Protein AF-0000000073401263 (afdb_homodimer)

Secondary structure (DSSP, 8-state):
-----S---HHHHHHHHHHHHHHHHHHHH-HHHHHHHHH-HHHHHHHHH-----S-SEEEEEEPPTT-TTSEEETTTTEEE-PPPEEEEEEPPPPSSHHHHHHHHHHHHHHTTHHHHS--/-----S---HHHHHHHHHHHHHHHHHHHH-HHHHHHHHH-HHHHHHHHH-----S-SEEEEEEPPTT-TTSEEETTTTEEE-PPPEEEEEEPPPPSSHHHHHHHHHHHHHHTTHHHHS--

InterPro domains:
  IPR022261 Ribosomal natural product, two-chain TOMM family [PF27793] (11-116)
  IPR022261 Ribosomal natural product, two-chain TOMM family [TIGR03795] (4-116)
  IPR036648 Nitrile hydratase alpha /Thiocyanate hydrolase gamma superfamily [SSF56209] (9-67)

Organism: Burkholderia thailandensis (strain ATCC 700388 / DSM 13276 / CCUG 48851 / CIP 106301 / E264) (NCBI:txid271848)

Radius of gyration: 19.15 Å; Cα contacts (8 Å, |Δi|>4): 437; chains: 2; bounding box: 32×63×43 Å

Structure (mmCIF, N/CA/C/O backbone):
data_AF-0000000073401263-model_v1
#
loop_
_entity.id
_entity.type
_entity.pdbx_description
1 polymer 'Ribosomal natural product, two-chain TOMM family'
#
loop_
_atom_site.group_PDB
_ato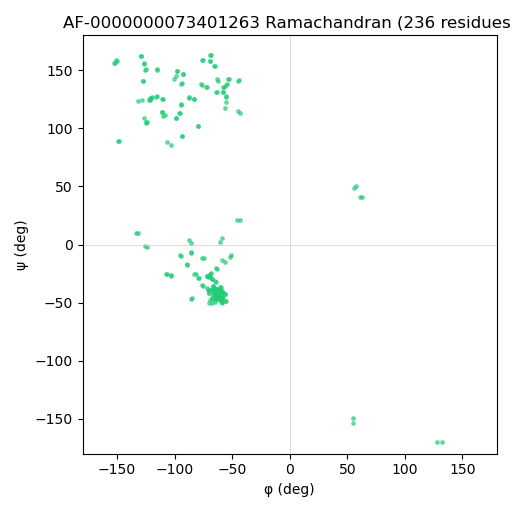m_site.id
_atom_site.type_symbol
_atom_site.label_atom_id
_atom_site.label_alt_id
_atom_site.label_comp_id
_atom_site.label_asym_id
_atom_site.label_entity_id
_atom_site.label_seq_id
_atom_site.pdbx_PDB_ins_code
_atom_site.Cartn_x
_atom_site.Cartn_y
_atom_site.Cartn_z
_atom_site.occupancy
_atom_site.B_iso_or_equiv
_atom_site.auth_seq_id
_atom_site.auth_comp_id
_atom_site.auth_asym_id
_atom_site.auth_atom_id
_atom_site.pdbx_PDB_model_num
ATOM 1 N N . MET A 1 1 ? -1.961 -6.645 17.75 1 27.19 1 MET A N 1
ATOM 2 C CA . MET A 1 1 ? -1.718 -7.492 16.594 1 27.19 1 MET A CA 1
ATOM 3 C C . MET A 1 1 ? -2.836 -7.344 15.562 1 27.19 1 MET A C 1
ATOM 5 O O . MET A 1 1 ? -3.977 -7.047 15.922 1 27.19 1 MET A O 1
ATOM 9 N N . ALA A 1 2 ? -2.475 -6.996 14.328 1 36.69 2 ALA A N 1
ATOM 10 C CA . ALA A 1 2 ? -3.553 -6.934 13.344 1 36.69 2 ALA A CA 1
ATOM 11 C C . ALA A 1 2 ? -4.496 -8.125 13.484 1 36.69 2 ALA A C 1
ATOM 13 O O . ALA A 1 2 ? -4.051 -9.266 13.633 1 36.69 2 ALA A O 1
ATOM 14 N N . ASP A 1 3 ? -5.625 -7.984 13.844 1 43.94 3 ASP A N 1
ATOM 15 C CA . ASP A 1 3 ? -6.594 -9.016 14.211 1 43.94 3 ASP A CA 1
ATOM 16 C C . ASP A 1 3 ? -6.949 -9.891 13.008 1 43.94 3 ASP A C 1
ATOM 18 O O . ASP A 1 3 ? -7.285 -11.062 13.164 1 43.94 3 ASP A O 1
ATOM 22 N N . ASN A 1 4 ? -7.309 -9.289 11.789 1 43.28 4 ASN A N 1
ATOM 23 C CA . ASN A 1 4 ? -7.941 -10.062 10.719 1 43.28 4 ASN A CA 1
ATOM 24 C C . ASN A 1 4 ? -7.191 -9.906 9.398 1 43.28 4 ASN A C 1
ATOM 26 O O . ASN A 1 4 ? -6.66 -8.836 9.102 1 43.28 4 ASN A O 1
ATOM 30 N N . ASN A 1 5 ? -6.523 -10.992 9.023 1 50.84 5 ASN A N 1
ATOM 31 C CA . ASN A 1 5 ? -5.828 -11.195 7.754 1 50.84 5 ASN A CA 1
ATOM 32 C C . ASN A 1 5 ? -6.68 -10.75 6.57 1 50.84 5 ASN A C 1
ATOM 34 O O . ASN A 1 5 ? -6.426 -11.148 5.434 1 50.84 5 ASN A O 1
ATOM 38 N N . ALA A 1 6 ? -7.688 -9.875 6.828 1 62.03 6 ALA A N 1
ATOM 39 C CA . ALA A 1 6 ? -8.641 -9.523 5.777 1 62.03 6 ALA A CA 1
ATOM 40 C C . ALA A 1 6 ? -8.188 -8.273 5.027 1 62.03 6 ALA A C 1
ATOM 42 O O . ALA A 1 6 ? -7.398 -7.484 5.547 1 62.03 6 ALA A O 1
ATOM 43 N N . VAL A 1 7 ? -8.484 -8.211 3.764 1 73.88 7 VAL A N 1
ATOM 44 C CA . VAL A 1 7 ? -8.367 -6.969 3.008 1 73.88 7 VAL A CA 1
ATOM 45 C C . VAL A 1 7 ? -8.953 -5.816 3.822 1 73.88 7 VAL A C 1
ATOM 47 O O . VAL A 1 7 ? -9.953 -5.984 4.52 1 73.88 7 VAL A O 1
ATOM 50 N N . PRO A 1 8 ? -8.328 -4.68 3.752 1 79.12 8 PRO A N 1
ATOM 51 C CA . PRO A 1 8 ? -8.891 -3.541 4.48 1 79.12 8 PRO A CA 1
ATOM 52 C C . PRO A 1 8 ? -10.344 -3.256 4.094 1 79.12 8 PRO A C 1
ATOM 54 O O . PRO A 1 8 ? -10.703 -3.354 2.916 1 79.12 8 PRO A O 1
ATOM 57 N N . THR A 1 9 ? -11.055 -3 5.086 1 83 9 THR A N 1
ATOM 58 C CA . THR A 1 9 ? -12.398 -2.52 4.801 1 83 9 THR A CA 1
ATOM 59 C C . THR A 1 9 ? -12.367 -1.067 4.332 1 83 9 THR A C 1
ATOM 61 O O . THR A 1 9 ? -11.383 -0.361 4.551 1 83 9 THR A O 1
ATOM 64 N N . GLN A 1 10 ? -13.43 -0.711 3.65 1 83.19 10 GLN A N 1
ATOM 65 C CA . GLN A 1 10 ? -13.555 0.688 3.258 1 83.19 10 GLN A CA 1
ATOM 66 C C . GLN A 1 10 ? -13.477 1.608 4.473 1 83.19 10 GLN A C 1
ATOM 68 O O . GLN A 1 10 ? -12.828 2.654 4.43 1 83.19 10 GLN A O 1
ATOM 73 N N . GLN A 1 11 ? -14.156 1.164 5.473 1 85.94 11 GLN A N 1
ATOM 74 C CA . GLN A 1 11 ? -14.18 1.945 6.703 1 85.94 11 GLN A CA 1
ATOM 75 C C . GLN A 1 11 ? -12.773 2.1 7.281 1 85.94 11 GLN A C 1
ATOM 77 O O . GLN A 1 11 ? -12.391 3.189 7.715 1 85.94 11 GLN A O 1
ATOM 82 N N . SER A 1 12 ? -12.008 1.031 7.305 1 87.88 12 SER A N 1
ATOM 83 C CA . SER A 1 12 ? -10.672 1.1 7.875 1 87.88 12 SER A CA 1
ATOM 84 C C . SER A 1 12 ? -9.75 1.977 7.027 1 87.88 12 SER A C 1
ATOM 86 O O . SER A 1 12 ? -8.859 2.639 7.559 1 87.88 12 SER A O 1
ATOM 88 N N . LEU A 1 13 ? -9.992 2.023 5.75 1 85.44 13 LEU A N 1
ATOM 89 C CA . LEU A 1 13 ? -9.211 2.887 4.867 1 85.44 13 LEU A CA 1
ATOM 90 C C . LEU A 1 13 ? -9.539 4.355 5.113 1 85.44 13 LEU A C 1
ATOM 92 O O . LEU A 1 13 ? -8.641 5.199 5.141 1 85.44 13 LEU A O 1
ATOM 96 N N . LEU A 1 14 ? -10.789 4.621 5.289 1 84.62 14 LEU A N 1
ATOM 97 C CA . LEU A 1 14 ? -11.211 5.988 5.566 1 84.62 14 LEU A CA 1
ATOM 98 C C . LEU A 1 14 ? -10.68 6.465 6.914 1 84.62 14 LEU A C 1
ATOM 100 O O . LEU A 1 14 ? -10.25 7.613 7.047 1 84.62 14 LEU A O 1
ATOM 104 N N . GLU A 1 15 ? -10.711 5.578 7.836 1 89 15 GLU A N 1
ATOM 105 C CA . GLU A 1 15 ? -10.164 5.906 9.148 1 89 15 GLU A CA 1
ATOM 106 C C . GLU A 1 15 ? -8.672 6.211 9.078 1 89 15 GLU A C 1
ATOM 108 O O . GLU A 1 15 ? -8.195 7.164 9.695 1 89 15 GLU A O 1
ATOM 113 N N . PHE A 1 16 ? -7.984 5.395 8.383 1 89.81 16 PHE A N 1
ATOM 114 C CA . PHE A 1 16 ? -6.559 5.652 8.219 1 89.81 16 PHE A CA 1
ATOM 115 C C . PHE A 1 16 ? -6.32 7.008 7.566 1 89.81 16 PHE A C 1
ATOM 117 O O . PHE A 1 16 ? -5.398 7.73 7.945 1 89.81 16 PHE A O 1
ATOM 124 N N . GLN A 1 17 ? -7.062 7.348 6.637 1 86.94 17 GLN A N 1
ATOM 125 C CA . GLN A 1 17 ? -6.926 8.633 5.961 1 86.94 17 GLN A CA 1
ATOM 126 C C . GLN A 1 17 ? -7.074 9.789 6.945 1 86.94 17 GLN A C 1
ATOM 128 O O . GLN A 1 17 ? -6.332 10.773 6.871 1 86.94 17 GLN A O 1
ATOM 133 N N . GLU A 1 18 ? -8.07 9.695 7.773 1 89.12 18 GLU A N 1
ATOM 134 C CA . GLU A 1 18 ? -8.297 10.719 8.789 1 89.12 18 GLU A CA 1
ATOM 135 C C . GLU A 1 18 ? -7.113 10.812 9.75 1 89.12 18 GLU A C 1
ATOM 137 O O . GLU A 1 18 ? -6.664 11.906 10.094 1 89.12 18 GLU A O 1
ATOM 142 N N . ILE A 1 19 ? -6.688 9.688 10.18 1 92.94 19 ILE A N 1
ATOM 143 C CA . ILE A 1 19 ? -5.559 9.633 11.102 1 92.94 19 ILE A CA 1
ATOM 144 C C . ILE A 1 19 ? -4.312 10.203 10.43 1 92.94 19 ILE A C 1
ATOM 146 O O . ILE A 1 19 ? -3.547 10.945 11.055 1 92.94 19 ILE A O 1
ATOM 150 N N . TYR A 1 20 ? -4.148 9.883 9.172 1 92.06 20 TYR A N 1
ATOM 151 C CA . TYR A 1 20 ? -2.998 10.352 8.406 1 92.06 20 TYR A CA 1
ATOM 152 C C . TYR A 1 20 ? -2.986 11.875 8.312 1 92.06 20 TYR A C 1
ATOM 154 O O . TYR A 1 20 ? -1.941 12.5 8.484 1 92.06 20 TYR A O 1
ATOM 162 N N . LEU A 1 21 ? -4.07 12.453 8.125 1 90.75 21 LEU A N 1
ATOM 163 C CA . LEU A 1 21 ? -4.168 13.906 8.062 1 90.75 21 LEU A CA 1
ATOM 164 C C . LEU A 1 21 ? -3.795 14.531 9.398 1 90.75 21 LEU A C 1
ATOM 166 O O . LEU A 1 21 ? -3.072 15.531 9.438 1 90.75 21 LEU A O 1
ATOM 170 N N . ARG A 1 22 ? -4.324 13.945 10.414 1 94.94 22 ARG A N 1
ATOM 171 C CA . ARG A 1 22 ? -3.969 14.422 11.75 1 94.94 22 ARG A CA 1
ATOM 172 C C . ARG A 1 22 ? -2.471 14.289 12 1 94.94 22 ARG A C 1
ATOM 174 O O . ARG A 1 22 ? -1.856 15.156 12.617 1 94.94 22 ARG A O 1
ATOM 181 N N . ALA A 1 23 ? -1.927 13.234 11.531 1 96 23 ALA A N 1
ATOM 182 C CA . ALA A 1 23 ? -0.494 13 11.688 1 96 23 ALA A CA 1
ATOM 183 C C . ALA A 1 23 ? 0.319 14.047 10.938 1 96 23 ALA A C 1
ATOM 185 O O . ALA A 1 23 ? 1.339 14.523 11.438 1 96 23 ALA A O 1
ATOM 186 N N . ILE A 1 24 ? -0.12 14.375 9.719 1 93.5 24 ILE A N 1
ATOM 187 C CA . ILE A 1 24 ? 0.558 15.406 8.93 1 93.5 24 ILE A CA 1
ATOM 188 C C . ILE A 1 24 ? 0.559 16.719 9.703 1 93.5 24 ILE A C 1
ATOM 190 O O . ILE A 1 24 ? 1.61 17.344 9.891 1 93.5 24 ILE A O 1
ATOM 194 N N . ALA A 1 25 ? -0.604 17.125 10.188 1 94.75 25 ALA A N 1
ATOM 195 C CA . ALA A 1 25 ? -0.735 18.391 10.914 1 94.75 25 ALA A CA 1
ATOM 196 C C . ALA A 1 25 ? 0.139 18.391 12.164 1 94.75 25 ALA A C 1
ATOM 198 O O . ALA A 1 25 ? 0.846 19.359 12.43 1 94.75 25 ALA A O 1
ATOM 199 N N . LEU A 1 26 ? 0.083 17.312 12.891 1 97.5 26 LEU A N 1
ATOM 200 C CA . LEU A 1 26 ? 0.856 17.2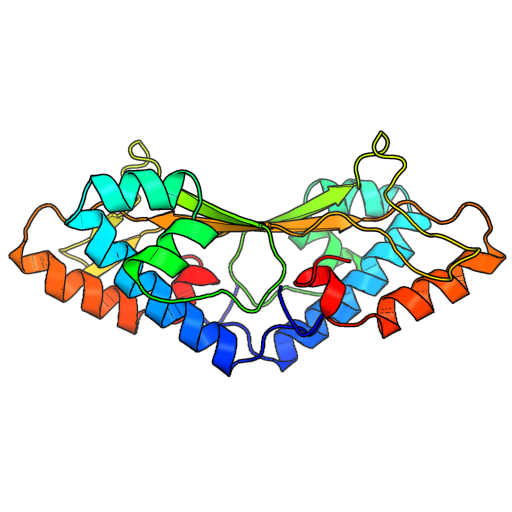19 14.125 1 97.5 26 LEU A CA 1
ATOM 201 C C . LEU A 1 26 ? 2.352 17.219 13.828 1 97.5 26 LEU A C 1
ATOM 203 O O . LEU A 1 26 ? 3.139 17.812 14.57 1 97.5 26 LEU A O 1
ATOM 207 N N . ALA A 1 27 ? 2.762 16.578 12.758 1 96.69 27 ALA A N 1
ATOM 208 C CA . ALA A 1 27 ? 4.172 16.516 12.383 1 96.69 27 ALA A CA 1
ATOM 209 C C . ALA A 1 27 ? 4.699 17.906 12.023 1 96.69 27 ALA A C 1
ATOM 211 O O . ALA A 1 27 ? 5.883 18.188 12.219 1 96.69 27 ALA A O 1
ATOM 212 N N . TRP A 1 28 ? 3.861 18.766 11.492 1 94.56 28 TRP A N 1
ATOM 213 C CA . TRP A 1 28 ? 4.246 20.125 11.148 1 94.56 28 TRP A CA 1
ATOM 214 C C . TRP A 1 28 ? 4.508 20.953 12.406 1 94.56 28 TRP A C 1
ATOM 216 O O . TRP A 1 28 ? 5.32 21.875 12.391 1 94.56 28 TRP A O 1
ATOM 226 N N . GLU A 1 29 ? 3.879 20.562 13.531 1 95.44 29 GLU A N 1
ATOM 227 C CA . GLU A 1 29 ? 3.898 21.406 14.719 1 95.44 29 GLU A CA 1
ATOM 228 C C . GLU A 1 29 ? 4.805 20.828 15.797 1 95.44 29 GLU A C 1
ATOM 230 O O . GLU A 1 29 ? 5.242 21.531 16.703 1 95.44 29 GLU A O 1
ATOM 235 N N . ASN A 1 30 ? 5.016 19.562 15.789 1 97.75 30 ASN A N 1
ATOM 236 C CA . ASN A 1 30 ? 5.762 18.859 16.812 1 97.75 30 ASN A CA 1
ATOM 237 C C . ASN A 1 30 ? 6.918 18.062 16.219 1 97.75 30 ASN A C 1
ATOM 239 O O . ASN A 1 30 ? 6.711 16.969 15.688 1 97.75 30 ASN A O 1
ATOM 243 N N . GLU A 1 31 ? 8.141 18.594 16.422 1 97.19 31 GLU A N 1
ATOM 244 C CA . GLU A 1 31 ? 9.328 17.984 15.828 1 97.19 31 GLU A CA 1
ATOM 245 C C . GLU A 1 31 ? 9.609 16.609 16.438 1 97.19 31 GLU A C 1
ATOM 247 O O . GLU A 1 31 ? 10.086 15.711 15.742 1 97.19 31 GLU A O 1
ATOM 252 N N . GLU A 1 32 ? 9.336 16.516 17.688 1 98.31 32 GLU A N 1
ATOM 253 C CA . GLU A 1 32 ? 9.547 15.219 18.312 1 98.31 32 GLU A CA 1
ATOM 254 C C . GLU A 1 32 ? 8.617 14.156 17.734 1 98.31 32 GLU A C 1
ATOM 256 O O . GLU A 1 32 ? 9.055 13.047 17.422 1 98.31 32 GLU A O 1
ATOM 261 N N . PHE A 1 33 ? 7.383 14.531 17.609 1 98.62 33 PHE A N 1
ATOM 262 C CA . PHE A 1 33 ? 6.438 13.609 17 1 98.62 33 PHE A CA 1
ATOM 263 C C . PHE A 1 33 ? 6.879 13.258 15.578 1 98.62 33 PHE A C 1
ATOM 265 O O . PHE A 1 33 ? 6.852 12.094 15.18 1 98.62 33 PHE A O 1
ATOM 272 N N . LYS A 1 34 ? 7.258 14.203 14.805 1 98 34 LYS A N 1
ATOM 273 C CA . LYS A 1 34 ? 7.695 13.953 13.43 1 98 34 LYS A CA 1
ATOM 274 C C . LYS A 1 34 ? 8.828 12.938 13.383 1 98 34 LYS A C 1
ATOM 276 O O . LYS A 1 34 ? 8.789 11.992 12.602 1 98 34 LYS A O 1
ATOM 281 N N . ARG A 1 35 ? 9.844 13.172 14.234 1 98.12 35 ARG A N 1
ATOM 282 C CA . ARG A 1 35 ? 10.984 12.258 14.289 1 98.12 35 ARG A CA 1
ATOM 283 C C . ARG A 1 35 ? 10.531 10.836 14.617 1 98.12 35 ARG A C 1
ATOM 285 O O . ARG A 1 35 ? 10.984 9.875 13.984 1 98.12 35 ARG A O 1
ATOM 292 N N . LYS A 1 36 ? 9.625 10.68 15.531 1 98.44 36 LYS A N 1
ATOM 293 C CA . LYS A 1 36 ? 9.125 9.367 15.938 1 98.44 36 LYS A CA 1
ATOM 294 C C . LYS A 1 36 ? 8.289 8.734 14.836 1 98.44 36 LYS A C 1
ATOM 296 O O . LYS A 1 36 ? 8.352 7.52 14.617 1 98.44 36 LYS A O 1
ATOM 301 N N . LEU A 1 37 ? 7.48 9.57 14.164 1 98.31 37 LEU A N 1
ATOM 302 C CA . LEU A 1 37 ? 6.637 9.102 13.07 1 98.31 37 LEU A CA 1
ATOM 303 C C . LEU A 1 37 ? 7.484 8.539 11.938 1 98.31 37 LEU A C 1
ATOM 305 O O . LEU A 1 37 ? 7.16 7.488 11.375 1 98.31 37 LEU A O 1
ATOM 309 N N . LEU A 1 38 ? 8.602 9.219 11.625 1 97.75 38 LEU A N 1
ATOM 310 C CA . LEU A 1 38 ? 9.492 8.797 10.555 1 97.75 38 LEU A CA 1
ATOM 311 C C . LEU A 1 38 ? 10.266 7.547 10.945 1 97.75 38 LEU A C 1
ATOM 313 O O . LEU A 1 38 ? 10.586 6.711 10.094 1 97.75 38 LEU A O 1
ATOM 317 N N . ALA A 1 39 ? 10.508 7.316 12.219 1 98 39 ALA A N 1
ATOM 318 C CA . ALA A 1 39 ? 11.297 6.195 12.711 1 98 39 ALA A CA 1
ATOM 319 C C . ALA A 1 39 ? 10.438 4.945 12.867 1 98 39 ALA A C 1
ATOM 321 O O . ALA A 1 39 ? 10.852 3.848 12.477 1 98 39 ALA A O 1
ATOM 322 N N . ASP A 1 40 ? 9.305 5.113 13.453 1 97.88 40 ASP A N 1
ATOM 323 C CA . ASP A 1 40 ? 8.367 4.027 13.719 1 97.88 40 ASP A CA 1
ATOM 324 C C . ASP A 1 40 ? 6.93 4.527 13.688 1 97.88 40 ASP A C 1
ATOM 326 O O . ASP A 1 40 ? 6.355 4.848 14.734 1 97.88 40 ASP A O 1
ATOM 330 N N . PRO A 1 41 ? 6.344 4.492 12.461 1 97.5 41 PRO A N 1
ATOM 331 C CA . PRO A 1 41 ? 4.996 5.043 12.328 1 97.5 41 PRO A CA 1
ATOM 332 C C . PRO A 1 41 ? 3.977 4.34 13.219 1 97.5 41 PRO A C 1
ATOM 334 O O . PRO A 1 41 ? 3.08 4.988 13.766 1 97.5 41 PRO A O 1
ATOM 337 N N . HIS A 1 42 ? 4.062 2.98 13.359 1 96.38 42 HIS A N 1
ATOM 338 C CA . HIS A 1 42 ? 3.098 2.252 14.172 1 96.38 42 HIS A CA 1
ATOM 339 C C . HIS A 1 42 ? 3.117 2.734 15.625 1 96.38 42 HIS A C 1
ATOM 341 O O . HIS A 1 42 ? 2.072 3.062 16.188 1 96.38 42 HIS A O 1
ATOM 347 N N . ASP A 1 43 ? 4.27 2.83 16.188 1 97.75 43 ASP A N 1
ATOM 348 C CA . ASP A 1 43 ? 4.418 3.275 17.562 1 97.75 43 ASP A CA 1
ATOM 349 C C . ASP A 1 43 ? 3.973 4.727 17.719 1 97.75 43 ASP A C 1
ATOM 351 O O . ASP A 1 43 ? 3.264 5.066 18.672 1 97.75 43 ASP A O 1
ATOM 355 N N . ALA A 1 44 ? 4.395 5.609 16.844 1 98.56 44 ALA A N 1
ATOM 356 C CA . ALA A 1 44 ? 4.078 7.035 16.938 1 98.56 44 ALA A CA 1
ATOM 357 C C . ALA A 1 44 ? 2.574 7.27 16.828 1 98.56 44 ALA A C 1
ATOM 359 O O . ALA A 1 44 ? 2.006 8.039 17.609 1 98.56 44 ALA A O 1
ATOM 360 N N . LEU A 1 45 ? 1.9 6.578 15.875 1 98.12 45 LEU A N 1
ATOM 361 C CA . LEU A 1 45 ? 0.463 6.758 15.703 1 98.12 45 LEU A CA 1
ATOM 362 C C . LEU A 1 45 ? -0.298 6.27 16.922 1 98.12 45 LEU A C 1
ATOM 364 O O . LEU A 1 45 ? -1.289 6.879 17.328 1 98.12 45 LEU A O 1
ATOM 368 N N . GLU A 1 46 ? 0.153 5.188 17.484 1 97.94 46 GLU A N 1
ATOM 369 C CA . GLU A 1 46 ? -0.489 4.656 18.672 1 97.94 46 GLU A CA 1
ATOM 370 C C . GLU A 1 46 ? -0.293 5.59 19.875 1 97.94 46 GLU A C 1
ATOM 372 O O . GLU A 1 46 ? -1.255 5.941 20.562 1 97.94 46 GLU A O 1
ATOM 377 N N . ARG A 1 47 ? 0.895 6.098 20.141 1 98.06 47 ARG A N 1
ATOM 378 C CA . ARG A 1 47 ? 1.232 6.871 21.328 1 98.06 47 ARG A CA 1
ATOM 379 C C . ARG A 1 47 ? 0.687 8.289 21.234 1 98.06 47 ARG A C 1
ATOM 381 O O . ARG A 1 47 ? 0.247 8.859 22.234 1 98.06 47 ARG A O 1
ATOM 388 N N . TYR A 1 48 ? 0.648 8.875 20.109 1 98.25 48 TYR A N 1
ATOM 389 C CA . TYR A 1 48 ? 0.333 10.289 20 1 98.25 48 TYR A CA 1
ATOM 390 C C . TYR A 1 48 ? -1.097 10.5 19.516 1 98.25 48 TYR A C 1
ATOM 392 O O . TYR A 1 48 ? -1.711 11.531 19.797 1 98.25 48 TYR A O 1
ATOM 400 N N . LEU A 1 49 ? -1.613 9.547 18.797 1 98 49 LEU A N 1
ATOM 401 C CA . LEU A 1 49 ? -2.922 9.758 18.188 1 98 49 LEU A CA 1
ATOM 402 C C . LEU A 1 49 ? -3.887 8.641 18.562 1 98 49 LEU A C 1
ATOM 404 O O . LEU A 1 49 ? -5.008 8.586 18.062 1 98 49 LEU A O 1
ATOM 408 N N . ASP A 1 50 ? -3.459 7.621 19.344 1 97.62 50 ASP A N 1
ATOM 409 C CA . ASP A 1 50 ? -4.277 6.516 19.828 1 97.62 50 ASP A CA 1
ATOM 410 C C . ASP A 1 50 ? -4.844 5.695 18.672 1 97.62 50 ASP A C 1
ATOM 412 O O . ASP A 1 50 ? -6.027 5.348 18.672 1 97.62 50 ASP A O 1
ATOM 416 N N . TYR A 1 51 ? -4.047 5.477 17.719 1 96.88 51 TYR A N 1
ATOM 417 C CA . TYR A 1 51 ? -4.473 4.734 16.531 1 96.88 51 TYR A CA 1
ATOM 418 C C . TYR A 1 51 ? -3.602 3.504 16.312 1 96.88 51 TYR A C 1
ATOM 420 O O . TYR A 1 51 ? -2.375 3.609 16.234 1 96.88 51 TYR A O 1
ATOM 428 N N . ARG A 1 52 ? -4.227 2.43 16.25 1 93.56 52 ARG A N 1
ATOM 429 C CA . ARG A 1 52 ? -3.58 1.183 15.852 1 93.56 52 ARG A CA 1
ATOM 430 C C . ARG A 1 52 ? -4.078 0.713 14.492 1 93.56 52 ARG A C 1
ATOM 432 O O . ARG A 1 52 ? -5.273 0.474 14.312 1 93.56 52 ARG A O 1
ATOM 439 N N . CYS A 1 53 ? -3.156 0.721 13.539 1 87.7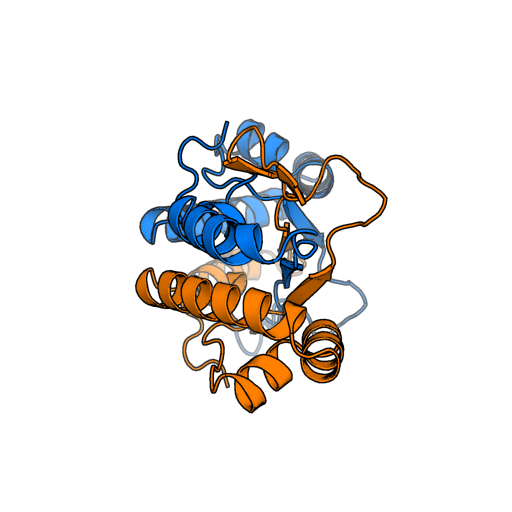5 53 CYS A N 1
ATOM 440 C CA . CYS A 1 53 ? -3.51 0.244 12.203 1 87.75 53 CYS A CA 1
ATOM 441 C C . CYS A 1 53 ? -4.02 -1.19 12.258 1 87.75 53 CYS A C 1
ATOM 443 O O . CYS A 1 53 ? -3.338 -2.08 12.766 1 87.75 53 CYS A O 1
ATOM 445 N N . PRO A 1 54 ? -5.086 -1.486 11.664 1 86.5 54 PRO A N 1
ATOM 446 C CA . PRO A 1 54 ? -5.672 -2.826 11.758 1 86.5 54 PRO A CA 1
ATOM 447 C C . PRO A 1 54 ? -5.09 -3.795 10.727 1 86.5 54 PRO A C 1
ATOM 449 O O . PRO A 1 54 ? -5.363 -4.996 10.789 1 86.5 54 PRO A O 1
ATOM 452 N N . TRP A 1 55 ? -4.32 -3.215 9.898 1 81.62 55 TRP A N 1
ATOM 453 C CA . TRP A 1 55 ? -3.768 -4.043 8.836 1 81.62 55 TRP A CA 1
ATOM 454 C C . TRP A 1 55 ? -2.357 -4.508 9.18 1 81.62 55 TRP A C 1
ATOM 456 O O . TRP A 1 55 ? -1.615 -3.803 9.867 1 81.62 55 TRP A O 1
ATOM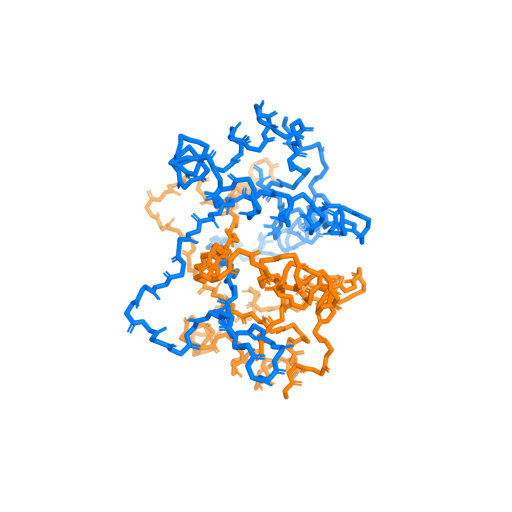 466 N N . ILE A 1 56 ? -2.039 -5.668 8.672 1 81.5 56 ILE A N 1
ATOM 467 C CA . ILE A 1 56 ? -0.683 -6.172 8.852 1 81.5 56 ILE A CA 1
ATOM 468 C C . ILE A 1 56 ? 0.18 -5.781 7.656 1 81.5 56 ILE A C 1
ATOM 470 O O . ILE A 1 56 ? 0.21 -6.488 6.648 1 81.5 56 ILE A O 1
ATOM 474 N N . LEU A 1 57 ? 0.815 -4.734 7.773 1 86.56 57 LEU A N 1
ATOM 475 C CA . LEU A 1 57 ? 1.714 -4.262 6.727 1 86.56 57 LEU A CA 1
ATOM 476 C C . LEU A 1 57 ? 2.832 -3.408 7.312 1 86.56 57 LEU A C 1
ATOM 478 O O . LEU A 1 57 ? 2.713 -2.904 8.43 1 86.56 57 LEU A O 1
ATOM 482 N N . ASN A 1 58 ? 3.865 -3.365 6.602 1 89.69 58 ASN A N 1
ATOM 483 C CA . ASN A 1 58 ? 4.922 -2.416 6.93 1 89.69 58 ASN A CA 1
ATOM 484 C C . ASN A 1 58 ? 4.59 -1.011 6.438 1 89.69 58 ASN A C 1
ATOM 486 O O . ASN A 1 58 ? 4.684 -0.729 5.242 1 89.69 58 ASN A O 1
ATOM 490 N N . LEU A 1 59 ? 4.168 -0.191 7.32 1 92.25 59 LEU A N 1
ATOM 491 C CA . LEU A 1 59 ? 3.865 1.197 6.992 1 92.25 59 LEU A CA 1
ATOM 492 C C . LEU A 1 59 ? 5.109 2.07 7.113 1 92.25 59 LEU A C 1
ATOM 494 O O . LEU A 1 59 ? 5.785 2.055 8.148 1 92.25 59 LEU A O 1
ATOM 498 N N . LYS A 1 60 ? 5.387 2.76 6.102 1 93.75 60 LYS A N 1
ATOM 499 C CA . LYS A 1 60 ? 6.492 3.715 6.094 1 93.75 60 LYS A CA 1
ATOM 500 C C . LYS A 1 60 ? 5.996 5.125 5.797 1 93.75 60 LYS A C 1
ATOM 502 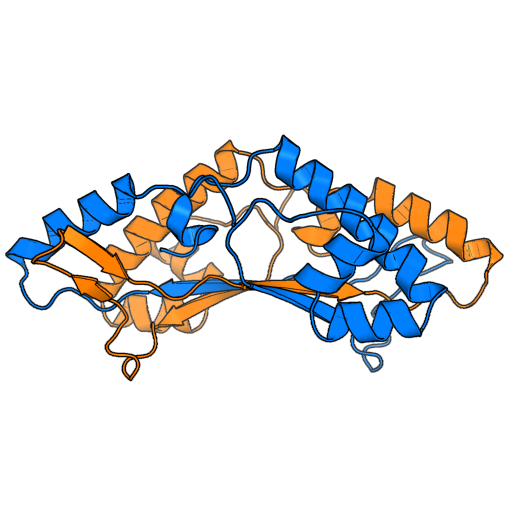O O . LYS A 1 60 ? 5.25 5.34 4.836 1 93.75 60 LYS A O 1
ATOM 507 N N . ILE A 1 61 ? 6.316 5.984 6.602 1 94.19 61 ILE A N 1
ATOM 508 C CA . ILE A 1 61 ? 6.062 7.402 6.379 1 94.19 61 ILE A CA 1
ATOM 509 C C . ILE A 1 61 ? 7.379 8.133 6.125 1 94.19 61 ILE A C 1
ATOM 511 O O . ILE A 1 61 ? 8.328 7.996 6.902 1 94.19 61 ILE A O 1
ATOM 515 N N . VAL A 1 62 ? 7.398 8.805 5.031 1 93 62 VAL A N 1
ATOM 516 C CA . VAL A 1 62 ? 8.641 9.477 4.648 1 93 62 VAL A CA 1
ATOM 517 C C . VAL A 1 62 ? 8.367 10.961 4.383 1 93 62 VAL A C 1
ATOM 519 O O . VAL A 1 62 ? 7.219 11.352 4.141 1 93 62 VAL A O 1
ATOM 522 N N . GLU A 1 63 ? 9.383 11.734 4.512 1 90 63 GLU A N 1
ATOM 523 C CA . GLU A 1 63 ? 9.25 13.125 4.102 1 90 63 GLU A CA 1
ATOM 524 C C . GLU A 1 63 ? 9.312 13.266 2.584 1 90 63 GLU A C 1
ATOM 526 O O . GLU A 1 63 ? 10.078 12.562 1.922 1 90 63 GLU A O 1
ATOM 531 N N . ALA A 1 64 ? 8.445 14.102 2.086 1 80.44 64 ALA A N 1
ATOM 532 C CA . ALA A 1 64 ? 8.578 14.414 0.665 1 80.44 64 ALA A CA 1
ATOM 533 C C . ALA A 1 64 ? 9.961 14.984 0.352 1 80.44 64 ALA A C 1
ATOM 535 O O . ALA A 1 64 ? 10.516 15.75 1.144 1 80.44 64 ALA A O 1
ATOM 536 N N . PRO A 1 65 ? 10.469 14.438 -0.757 1 76.31 65 PRO A N 1
ATOM 537 C CA . PRO A 1 65 ? 11.797 14.953 -1.089 1 76.31 65 PRO A CA 1
ATOM 538 C C . PRO A 1 65 ? 11.82 16.469 -1.21 1 76.31 65 PRO A C 1
ATOM 540 O O . PRO A 1 65 ? 10.984 17.062 -1.906 1 76.31 65 PRO A O 1
ATOM 543 N N . ALA A 1 66 ? 12.719 17.031 -0.516 1 68.88 66 ALA A N 1
ATOM 544 C CA . ALA A 1 66 ? 12.875 18.469 -0.478 1 68.88 66 ALA A CA 1
ATOM 545 C C . ALA A 1 66 ? 13.375 19.016 -1.816 1 68.88 66 ALA A C 1
ATOM 547 O O . ALA A 1 66 ? 13.125 20.172 -2.164 1 68.88 66 ALA A O 1
ATOM 548 N N . ASN A 1 67 ? 14.031 18.125 -2.43 1 69.69 67 ASN A N 1
ATOM 549 C CA . ASN A 1 67 ? 14.688 18.594 -3.643 1 69.69 67 ASN A CA 1
ATOM 550 C C . ASN A 1 67 ? 13.766 18.5 -4.855 1 69.69 67 ASN A C 1
ATOM 552 O O . ASN A 1 67 ? 14.219 18.641 -5.992 1 69.69 67 ASN A O 1
ATOM 556 N N . GLU A 1 68 ? 12.688 18.156 -4.66 1 74.62 68 GLU A N 1
ATOM 557 C CA . GLU A 1 68 ? 11.711 18.188 -5.746 1 74.62 68 GLU A CA 1
ATOM 558 C C . GLU A 1 68 ? 10.719 19.328 -5.559 1 74.62 68 GLU A C 1
ATOM 560 O O . GLU A 1 68 ? 9.672 19.156 -4.922 1 74.62 68 GLU A O 1
ATOM 565 N N . PRO A 1 69 ? 11.148 20.438 -6.094 1 69.69 69 PRO A N 1
ATOM 566 C CA . PRO A 1 69 ? 10.383 21.656 -5.859 1 69.69 69 PRO A CA 1
ATOM 567 C C . PRO A 1 69 ? 8.938 21.547 -6.344 1 69.69 69 PRO A C 1
ATOM 569 O O . PRO A 1 69 ? 8.086 22.359 -5.945 1 69.69 69 PRO A O 1
ATOM 572 N N . ALA A 1 70 ? 8.844 20.516 -7.086 1 77.62 70 ALA A N 1
ATOM 573 C CA . ALA A 1 70 ? 7.504 20.375 -7.645 1 77.62 70 ALA A CA 1
ATOM 574 C C . ALA A 1 70 ? 6.527 19.859 -6.59 1 77.62 70 ALA A C 1
ATOM 576 O O . ALA A 1 70 ? 5.312 20.016 -6.734 1 77.62 70 ALA A O 1
ATOM 577 N N . TYR A 1 71 ? 7.027 19.422 -5.516 1 83.5 71 TYR A N 1
ATOM 578 C CA . TYR A 1 71 ? 6.129 18.859 -4.516 1 83.5 71 TYR A CA 1
ATOM 579 C C . TYR A 1 71 ? 5.809 19.875 -3.432 1 83.5 71 TYR A C 1
ATOM 581 O O . TYR A 1 71 ? 6.656 20.688 -3.07 1 83.5 71 TYR A O 1
ATOM 589 N N . GLY A 1 72 ? 4.59 19.75 -2.996 1 85.31 72 GLY A N 1
ATOM 590 C CA . GLY A 1 72 ? 4.137 20.641 -1.938 1 85.31 72 GLY A CA 1
ATOM 591 C C . GLY A 1 72 ? 2.84 21.359 -2.273 1 85.31 72 GLY A C 1
ATOM 592 O O . GLY A 1 72 ? 2.135 20.969 -3.209 1 85.31 72 GLY A O 1
ATOM 593 N N . TRP A 1 73 ? 2.525 22.375 -1.379 1 88.25 73 TRP A N 1
ATOM 594 C CA . TRP A 1 73 ? 1.31 23.172 -1.528 1 88.25 73 TRP A CA 1
ATOM 595 C C . TRP A 1 73 ? 1.521 24.312 -2.518 1 88.25 73 TRP A C 1
ATOM 597 O O . TRP A 1 73 ? 2.504 25.047 -2.424 1 88.25 73 TRP A O 1
ATOM 607 N N . ASN A 1 74 ? 0.648 24.344 -3.514 1 89.19 74 ASN A N 1
ATOM 608 C CA . ASN A 1 74 ? 0.591 25.5 -4.418 1 89.19 74 ASN A CA 1
ATOM 609 C C . ASN A 1 74 ? -0.533 26.453 -4.039 1 89.19 74 ASN A C 1
ATOM 611 O O . ASN A 1 74 ? -1.706 26.172 -4.297 1 89.19 74 ASN A O 1
ATOM 615 N N . ALA A 1 75 ? -0.17 27.578 -3.535 1 89.25 75 ALA A N 1
ATOM 616 C CA . ALA A 1 75 ? -1.152 28.516 -3.004 1 89.25 75 ALA A CA 1
ATOM 617 C C . ALA A 1 75 ? -1.96 29.156 -4.129 1 89.25 75 ALA A C 1
ATOM 619 O O . ALA A 1 75 ? -3.156 29.422 -3.973 1 89.25 75 ALA A O 1
ATOM 620 N N . GLU A 1 76 ? -1.337 29.469 -5.215 1 90 76 GLU A N 1
ATOM 621 C CA . GLU A 1 76 ? -2.016 30.094 -6.344 1 90 76 GLU A CA 1
ATOM 622 C C . GLU A 1 76 ? -3.076 29.172 -6.934 1 90 76 GLU A C 1
ATOM 624 O O . GLU A 1 76 ? -4.188 29.609 -7.246 1 90 76 GLU A O 1
ATOM 629 N N . LYS A 1 77 ? -2.77 27.969 -7.02 1 88.38 77 LYS A N 1
ATOM 630 C CA . LYS A 1 77 ? -3.678 27.016 -7.645 1 88.38 77 LYS A CA 1
ATOM 631 C C . LYS A 1 77 ? -4.555 26.328 -6.602 1 88.38 77 LYS A C 1
ATOM 633 O O . LYS A 1 77 ? -5.469 25.578 -6.949 1 88.38 77 LYS A O 1
ATOM 638 N N . GLN A 1 78 ? -4.242 26.516 -5.355 1 86.75 78 GLN A N 1
ATOM 639 C CA . GLN A 1 78 ? -4.965 25.953 -4.219 1 86.75 78 GLN A CA 1
ATOM 640 C C . GLN A 1 78 ? -5.02 24.438 -4.301 1 86.75 78 GLN A C 1
ATOM 642 O O . GLN A 1 78 ? -6.086 23.844 -4.156 1 86.75 78 GLN A O 1
ATOM 647 N N . ARG A 1 79 ? -3.836 23.828 -4.512 1 88.19 79 ARG A N 1
ATOM 648 C CA . ARG A 1 79 ? -3.766 22.375 -4.613 1 88.19 79 ARG A CA 1
ATOM 649 C C . ARG A 1 79 ? -2.41 21.844 -4.141 1 88.19 79 ARG A C 1
ATOM 651 O O . ARG A 1 79 ? -1.428 22.594 -4.125 1 88.19 79 ARG A O 1
ATOM 658 N N . TRP A 1 80 ? -2.408 20.578 -3.781 1 87.12 80 TRP A N 1
ATOM 659 C CA . TRP A 1 80 ? -1.182 19.891 -3.387 1 87.12 80 TRP A CA 1
ATOM 660 C C . TRP A 1 80 ? -0.558 19.156 -4.574 1 87.12 80 TRP A C 1
ATOM 662 O O . TRP A 1 80 ? -1.267 18.562 -5.383 1 87.12 80 TRP A O 1
ATOM 672 N N . TYR A 1 81 ? 0.726 19.25 -4.672 1 84.5 81 TYR A N 1
ATOM 673 C CA . TYR A 1 81 ? 1.518 18.359 -5.504 1 84.5 81 TYR A CA 1
ATOM 674 C C . TYR A 1 81 ? 2.338 17.391 -4.648 1 84.5 81 TYR A C 1
ATOM 676 O O . TYR A 1 81 ? 3.26 17.812 -3.945 1 84.5 81 TYR A O 1
ATOM 684 N N . LEU A 1 82 ? 1.979 16.141 -4.711 1 83.56 82 LEU A N 1
ATOM 685 C CA . LEU A 1 82 ? 2.582 15.148 -3.82 1 83.56 82 LEU A CA 1
ATOM 686 C C . LEU A 1 82 ? 3.166 13.984 -4.613 1 83.56 82 LEU A C 1
ATOM 688 O O . LEU A 1 82 ? 2.684 13.664 -5.703 1 83.56 82 LEU A O 1
ATOM 692 N N . PRO A 1 83 ? 4.227 13.398 -4.02 1 82.25 83 PRO A N 1
ATOM 693 C CA . PRO A 1 83 ? 4.688 12.156 -4.648 1 82.25 83 PRO A CA 1
ATOM 694 C C . PRO A 1 83 ? 3.66 11.031 -4.559 1 82.25 83 PRO A C 1
ATOM 696 O O . PRO A 1 83 ? 2.844 11.008 -3.633 1 82.25 83 PRO A O 1
ATOM 699 N N . VAL A 1 84 ? 3.723 10.125 -5.496 1 82.88 84 VAL A N 1
ATOM 700 C CA . VAL A 1 84 ? 2.824 8.977 -5.523 1 82.88 84 VAL A CA 1
ATOM 701 C C . VAL A 1 84 ? 3.209 7.996 -4.422 1 82.88 84 VAL A C 1
ATOM 703 O O . VAL A 1 84 ? 4.395 7.727 -4.207 1 82.88 84 VAL A O 1
ATOM 706 N N . ASN A 1 85 ? 2.234 7.453 -3.674 1 86.44 85 ASN A N 1
ATOM 707 C CA . ASN A 1 85 ? 2.49 6.434 -2.662 1 86.44 85 ASN A CA 1
ATOM 708 C C . ASN A 1 85 ? 2.914 5.109 -3.295 1 86.44 85 ASN A C 1
ATOM 710 O O . ASN A 1 85 ? 2.732 4.906 -4.496 1 86.44 85 ASN A O 1
ATOM 714 N N . SER A 1 86 ? 3.473 4.309 -2.469 1 90.06 86 SER A N 1
ATOM 715 C CA . SER A 1 86 ? 3.973 3.051 -3.012 1 90.06 86 SER A CA 1
ATOM 716 C C . SER A 1 86 ? 3.432 1.857 -2.232 1 90.06 86 SER A C 1
ATOM 718 O O . SER A 1 86 ? 3.326 1.908 -1.004 1 90.06 86 SER A O 1
ATOM 720 N N . LEU A 1 87 ? 3.119 0.832 -2.922 1 89.94 87 LEU A N 1
ATOM 721 C CA . LEU A 1 87 ? 2.785 -0.48 -2.377 1 89.94 87 LEU A CA 1
ATOM 722 C C . LEU A 1 87 ? 3.732 -1.548 -2.912 1 89.94 87 LEU A C 1
ATOM 724 O O . LEU A 1 87 ? 3.949 -1.643 -4.121 1 89.94 87 LEU A O 1
ATOM 728 N N . SER A 1 88 ? 4.363 -2.277 -2.027 1 91.56 88 SER A N 1
ATOM 729 C CA . SER A 1 88 ? 5.242 -3.375 -2.418 1 91.56 88 SER A CA 1
ATOM 730 C C . SER A 1 88 ? 4.691 -4.719 -1.944 1 91.56 88 SER A C 1
ATOM 732 O O . SER A 1 88 ? 4.387 -4.887 -0.761 1 91.56 88 SER A O 1
ATOM 734 N N . VAL A 1 89 ? 4.594 -5.633 -2.902 1 88.94 89 VAL A N 1
ATOM 735 C CA . VAL A 1 89 ? 4.133 -6.984 -2.598 1 88.94 89 VAL A CA 1
ATOM 736 C C . VAL A 1 89 ? 5.109 -8 -3.178 1 88.94 89 VAL A C 1
ATOM 738 O O . VAL A 1 89 ? 5.887 -7.684 -4.082 1 88.94 89 VAL A O 1
ATOM 741 N N . GLY A 1 90 ? 5.082 -9.227 -2.729 1 88.81 90 GLY A N 1
ATOM 742 C CA . GLY A 1 90 ? 6.066 -10.219 -3.127 1 88.81 90 GLY A CA 1
ATOM 743 C C . GLY A 1 90 ? 5.473 -11.367 -3.922 1 88.81 90 GLY A C 1
ATOM 744 O O . GLY A 1 90 ? 4.309 -11.727 -3.729 1 88.81 90 GLY A O 1
ATOM 745 N N . ILE A 1 91 ? 6.309 -11.93 -4.809 1 90.56 91 ILE A N 1
ATOM 746 C CA . ILE A 1 91 ? 6.035 -13.219 -5.438 1 90.56 91 ILE A CA 1
ATOM 747 C C . ILE A 1 91 ? 6.742 -14.328 -4.664 1 90.56 91 ILE A C 1
ATOM 749 O O . ILE A 1 91 ? 7.977 -14.383 -4.625 1 90.56 91 ILE A O 1
ATOM 753 N N . PRO A 1 92 ? 5.934 -15.164 -4.059 1 89.56 92 PRO A N 1
ATOM 754 C CA . PRO A 1 92 ? 6.594 -16.266 -3.344 1 89.56 92 PRO A CA 1
ATOM 755 C C . PRO A 1 92 ? 7.258 -17.266 -4.285 1 89.56 92 PRO A C 1
ATOM 757 O O . PRO A 1 92 ? 6.879 -17.359 -5.457 1 89.56 92 PRO A O 1
ATOM 760 N N . ALA A 1 93 ? 8.203 -17.969 -3.732 1 90.06 93 ALA A N 1
ATOM 761 C CA . ALA A 1 93 ? 8.828 -19.031 -4.508 1 90.06 93 ALA A CA 1
ATOM 762 C C . ALA A 1 93 ? 7.816 -20.109 -4.875 1 90.06 93 ALA A C 1
ATOM 764 O O . ALA A 1 93 ? 6.934 -20.438 -4.078 1 90.06 93 ALA A O 1
ATOM 765 N N . GLN A 1 94 ? 7.992 -20.578 -6.043 1 90.88 94 GLN A N 1
ATOM 766 C CA . GLN A 1 94 ? 7.16 -21.703 -6.465 1 90.88 94 GLN A CA 1
ATOM 767 C C . GLN A 1 94 ? 7.434 -22.938 -5.621 1 90.88 94 GLN A C 1
ATOM 769 O O . GLN A 1 94 ? 8.586 -23.281 -5.367 1 90.88 94 GLN A O 1
ATOM 774 N N . PRO A 1 95 ? 6.375 -23.516 -5.152 1 90.38 95 PRO A N 1
ATOM 775 C CA . PRO A 1 95 ? 6.613 -24.797 -4.473 1 90.38 95 PRO A CA 1
ATOM 776 C C . PRO A 1 95 ? 7.398 -25.781 -5.332 1 90.38 95 PRO A C 1
ATOM 778 O O . PRO A 1 95 ? 7.203 -25.844 -6.547 1 90.38 95 PRO A O 1
ATOM 781 N N . ALA A 1 96 ? 8.281 -26.531 -4.734 1 84.31 96 ALA A N 1
ATOM 782 C CA . ALA A 1 96 ? 9.164 -27.453 -5.434 1 84.31 96 ALA A CA 1
ATOM 783 C C . ALA A 1 96 ? 8.367 -28.594 -6.086 1 84.31 96 ALA A C 1
ATOM 785 O O . ALA A 1 96 ? 8.711 -29.047 -7.18 1 84.31 96 ALA A O 1
ATOM 786 N N . ASN A 1 97 ? 7.367 -29.047 -5.457 1 86.69 97 ASN A N 1
ATOM 787 C CA . ASN A 1 97 ? 6.52 -30.125 -5.957 1 86.69 97 ASN A CA 1
ATOM 788 C C . ASN A 1 97 ? 5.297 -29.578 -6.691 1 86.69 97 ASN A C 1
ATOM 790 O O . ASN A 1 97 ? 4.453 -28.906 -6.094 1 86.69 97 ASN A O 1
ATOM 794 N N . LEU A 1 98 ? 5.168 -29.953 -7.949 1 83.06 98 LEU A N 1
ATOM 795 C CA . LEU A 1 98 ? 4.09 -29.469 -8.797 1 83.06 98 LEU A CA 1
ATOM 796 C C . LEU A 1 98 ? 2.73 -29.859 -8.227 1 83.06 98 LEU A C 1
ATOM 798 O O . LEU A 1 98 ? 1.765 -29.094 -8.344 1 83.06 98 LEU A O 1
ATOM 802 N N . ALA A 1 99 ? 2.736 -31.062 -7.648 1 84.62 99 ALA A N 1
ATOM 803 C CA . ALA A 1 99 ? 1.479 -31.531 -7.074 1 84.62 99 ALA A CA 1
ATOM 804 C C . ALA A 1 99 ? 1.034 -30.625 -5.922 1 84.62 99 ALA A C 1
ATOM 806 O O . ALA A 1 99 ? -0.162 -30.516 -5.648 1 84.62 99 ALA A O 1
ATOM 807 N N . GLU A 1 100 ? 1.955 -29.953 -5.406 1 89.31 100 GLU A N 1
ATOM 808 C CA . GLU A 1 100 ? 1.667 -29.078 -4.266 1 89.31 100 GLU A CA 1
ATOM 809 C C . GLU A 1 100 ? 1.254 -27.688 -4.723 1 89.31 100 GLU A C 1
ATOM 811 O O . GLU A 1 100 ? 0.674 -26.922 -3.949 1 89.31 100 GLU A O 1
ATOM 816 N N . GLU A 1 101 ? 1.57 -27.422 -5.973 1 89.88 101 GLU A N 1
ATOM 817 C CA . GLU A 1 101 ? 1.339 -26.062 -6.457 1 89.88 101 GLU A CA 1
ATOM 818 C C . GLU A 1 101 ? -0.14 -25.688 -6.383 1 89.88 101 GLU A C 1
ATOM 820 O O . GLU A 1 101 ? -0.493 -24.609 -5.914 1 89.88 101 GLU A O 1
ATOM 825 N N . ALA A 1 102 ? -0.976 -26.609 -6.871 1 90.31 102 ALA A N 1
ATOM 826 C CA . ALA A 1 102 ? -2.41 -26.328 -6.848 1 90.31 102 ALA A CA 1
ATOM 827 C C . ALA A 1 102 ? -2.912 -26.156 -5.418 1 90.31 102 ALA A C 1
ATOM 829 O O . ALA A 1 102 ? -3.725 -25.266 -5.145 1 90.31 102 ALA A O 1
ATOM 830 N N . ILE A 1 103 ? -2.428 -26.969 -4.551 1 91.44 103 ILE A N 1
ATOM 831 C CA . ILE A 1 103 ? -2.805 -26.906 -3.143 1 91.44 103 ILE A CA 1
ATOM 832 C C . ILE A 1 103 ? -2.305 -25.594 -2.533 1 91.44 103 ILE A C 1
ATOM 834 O O . ILE A 1 103 ? -3.039 -24.922 -1.811 1 91.44 103 ILE A O 1
ATOM 838 N N . ALA A 1 104 ? -1.131 -25.266 -2.877 1 90.19 104 ALA A N 1
ATOM 839 C CA . ALA A 1 104 ? -0.523 -24.031 -2.369 1 90.19 104 ALA A CA 1
ATOM 840 C C . ALA A 1 104 ? -1.282 -22.812 -2.859 1 90.19 104 ALA A C 1
ATOM 842 O O . ALA A 1 104 ? -1.564 -21.891 -2.08 1 90.19 104 ALA A O 1
ATOM 843 N N . LEU A 1 105 ? -1.639 -22.781 -4.094 1 89.25 105 LEU A N 1
ATOM 844 C CA . LEU A 1 105 ? -2.371 -21.641 -4.652 1 89.25 105 LEU A CA 1
ATOM 845 C C . LEU A 1 105 ? -3.768 -21.547 -4.047 1 89.25 105 LEU A C 1
ATOM 847 O O . LEU A 1 105 ? -4.266 -20.453 -3.801 1 89.25 105 LEU A O 1
ATOM 851 N N . ALA A 1 106 ? -4.379 -22.688 -3.832 1 88.44 106 ALA A N 1
ATOM 852 C CA . ALA A 1 106 ? -5.684 -22.703 -3.174 1 88.44 106 ALA A CA 1
ATOM 853 C C . ALA A 1 106 ? -5.586 -22.156 -1.749 1 88.44 106 ALA A C 1
ATOM 855 O O . ALA A 1 106 ? -6.445 -21.391 -1.306 1 88.44 106 ALA A O 1
ATOM 856 N N . ALA A 1 107 ? -4.512 -22.547 -1.078 1 86.62 107 ALA A N 1
ATOM 857 C CA . ALA A 1 107 ? -4.281 -22.062 0.281 1 86.62 107 ALA A CA 1
ATOM 858 C C . ALA A 1 107 ? -4.035 -20.562 0.294 1 86.62 107 ALA A C 1
ATOM 860 O O . ALA A 1 107 ? -4.496 -19.859 1.198 1 86.62 107 ALA A O 1
ATOM 861 N N . TYR A 1 108 ? -3.309 -20.125 -0.729 1 85 108 TYR A N 1
ATOM 862 C CA . TYR A 1 108 ? -3.072 -18.703 -0.879 1 85 108 TYR A CA 1
ATOM 863 C C . TYR A 1 108 ? -4.387 -17.938 -1.054 1 85 108 TYR A C 1
ATOM 865 O O . TYR A 1 108 ? -4.598 -16.906 -0.428 1 85 108 TYR A O 1
ATOM 873 N N . ASN A 1 109 ? -5.18 -18.453 -1.855 1 80.25 109 ASN A N 1
ATOM 874 C CA . ASN A 1 109 ? -6.477 -17.844 -2.125 1 80.25 109 ASN A CA 1
ATOM 875 C C . ASN A 1 109 ? -7.355 -17.812 -0.878 1 80.25 109 ASN A C 1
ATOM 877 O O . ASN A 1 109 ? -8.078 -16.844 -0.643 1 80.25 109 ASN A O 1
ATOM 881 N N . ASP A 1 110 ? -7.211 -18.938 -0.135 1 75.81 110 ASP A N 1
ATOM 882 C CA . ASP A 1 110 ? -8.016 -19.062 1.077 1 75.81 110 ASP A CA 1
ATOM 883 C C . ASP A 1 110 ? -7.543 -18.078 2.15 1 75.81 110 ASP A C 1
ATOM 885 O O . ASP A 1 110 ? -8.352 -17.547 2.92 1 75.81 110 ASP A O 1
ATOM 889 N N . ALA A 1 111 ? -6.156 -18.25 2.268 1 66.38 111 ALA A N 1
ATOM 890 C CA . ALA A 1 111 ? -5.617 -17.344 3.281 1 66.38 111 ALA A CA 1
ATOM 891 C C . ALA A 1 111 ? -5.914 -15.891 2.938 1 66.38 111 ALA A C 1
ATOM 893 O O . ALA A 1 111 ? -5.934 -15.023 3.82 1 66.38 111 ALA A O 1
ATOM 894 N N . GLY A 1 112 ? -6.672 -15.82 1.896 1 54.66 112 GLY A N 1
ATOM 895 C CA . GLY A 1 112 ? -7.406 -14.633 1.482 1 54.66 112 GLY A CA 1
ATOM 896 C C . GLY A 1 112 ? -6.52 -13.414 1.31 1 54.66 112 GLY A C 1
ATOM 897 O O . GLY A 1 112 ? -5.316 -13.547 1.07 1 54.66 112 GLY A O 1
ATOM 898 N N . PRO A 1 113 ? -7.277 -12.281 1.521 1 49.56 113 PRO A N 1
ATOM 899 C CA . PRO A 1 113 ? -6.945 -10.852 1.551 1 49.56 113 PRO A CA 1
ATOM 900 C C . PRO A 1 113 ? -5.762 -10.539 2.461 1 49.56 113 PRO A C 1
ATOM 902 O O . PRO A 1 113 ? -5.207 -9.438 2.402 1 49.56 113 PRO A O 1
ATOM 905 N N . ALA A 1 114 ? -5.43 -11.586 3.164 1 51.31 114 ALA A N 1
ATOM 906 C CA . ALA A 1 114 ? -4.465 -11.375 4.242 1 51.31 114 ALA A CA 1
ATOM 907 C C . ALA A 1 114 ? -3.07 -11.109 3.682 1 51.31 114 ALA A C 1
ATOM 909 O O . ALA A 1 114 ? -2.277 -10.391 4.293 1 51.31 114 ALA A O 1
ATOM 910 N N . TYR A 1 115 ? -2.883 -11.648 2.551 1 53.59 115 TYR A N 1
ATOM 911 C CA . TYR A 1 115 ? -1.459 -11.633 2.236 1 53.59 115 TYR A CA 1
ATOM 912 C C . TYR A 1 115 ? -1.042 -10.273 1.676 1 53.59 115 TYR A C 1
ATOM 914 O O . TYR A 1 115 ? 0.122 -9.883 1.787 1 53.59 115 TYR A O 1
ATOM 922 N N . LEU A 1 116 ? -2.035 -9.625 1.103 1 55.38 116 LEU A N 1
ATOM 923 C CA . LEU A 1 116 ? -1.611 -8.352 0.526 1 55.38 116 LEU A CA 1
ATOM 924 C C . LEU A 1 116 ? -1.48 -7.285 1.606 1 55.38 116 LEU A C 1
ATOM 926 O O . LEU A 1 116 ? -0.665 -6.367 1.482 1 55.38 116 LEU A O 1
ATOM 930 N N . PHE A 1 117 ? -2.303 -7.555 2.545 1 54.28 117 PHE A N 1
ATOM 931 C CA . PHE A 1 117 ? -2.326 -6.512 3.564 1 54.28 117 PHE A CA 1
ATOM 932 C C . PHE A 1 117 ? -2.221 -7.121 4.961 1 54.28 117 PHE A C 1
ATOM 934 O O . PHE A 1 117 ? -2.547 -6.465 5.953 1 54.28 117 PHE A O 1
ATOM 941 N N . THR A 1 118 ? -1.893 -8.57 4.941 1 42.84 118 THR A N 1
ATOM 942 C CA . THR A 1 118 ? -1.786 -9.242 6.234 1 42.84 118 THR A CA 1
ATOM 943 C C . THR A 1 118 ? -0.504 -10.07 6.309 1 42.84 118 THR A C 1
ATOM 945 O O . THR A 1 118 ? 0.019 -10.508 5.285 1 42.84 118 THR A O 1
ATOM 948 N N . CYS A 1 119 ? 0.362 -9.891 7.246 1 37.19 119 CYS A N 1
ATOM 949 C CA . CYS A 1 119 ? 1.485 -10.773 7.531 1 37.19 119 CYS A CA 1
ATOM 950 C C . CYS A 1 119 ? 1.007 -12.195 7.789 1 37.19 119 CYS A C 1
ATOM 952 O O . CYS A 1 119 ? -0.06 -12.406 8.367 1 37.19 119 CYS A O 1
ATOM 954 N N . CYS A 1 120 ? 1.435 -13.062 6.957 1 34.56 120 CYS A N 1
ATOM 955 C CA . CYS A 1 120 ? 1.194 -14.484 7.184 1 34.56 120 CYS A CA 1
ATOM 956 C C . CYS A 1 120 ? 1.518 -14.867 8.625 1 34.56 120 CYS A C 1
ATOM 958 O O . CYS A 1 120 ? 2.393 -14.273 9.25 1 34.56 120 CYS A O 1
ATOM 960 N N . MET B 1 1 ? -5.297 6.293 -17.281 1 26.34 1 MET B N 1
ATOM 961 C CA . MET B 1 1 ? -5.066 7.172 -16.141 1 26.34 1 MET B CA 1
ATOM 962 C C . MET B 1 1 ? -5.988 6.809 -14.977 1 26.34 1 MET B C 1
ATOM 964 O O . MET B 1 1 ? -7.094 6.312 -15.195 1 26.34 1 MET B O 1
ATOM 968 N N . ALA B 1 2 ? -5.414 6.527 -13.836 1 35.81 2 ALA B N 1
ATOM 969 C CA . ALA B 1 2 ? -6.324 6.262 -12.727 1 35.81 2 ALA B CA 1
ATOM 970 C C . ALA B 1 2 ? -7.449 7.293 -12.68 1 35.81 2 ALA B C 1
ATOM 972 O O . ALA B 1 2 ? -7.207 8.492 -12.844 1 35.81 2 ALA B O 1
ATOM 973 N N . ASP B 1 3 ? -8.586 6.988 -12.859 1 42.88 3 ASP B N 1
ATOM 974 C CA . ASP B 1 3 ? -9.734 7.863 -13.047 1 42.88 3 ASP B CA 1
ATOM 975 C C . ASP B 1 3 ? -10.047 8.641 -11.773 1 42.88 3 ASP B C 1
ATOM 977 O O . ASP B 1 3 ? -10.594 9.742 -11.828 1 42.88 3 ASP B O 1
ATOM 981 N N . ASN B 1 4 ? -10.164 7.961 -10.547 1 42.81 4 ASN B N 1
ATOM 982 C CA . ASN B 1 4 ? -10.758 8.594 -9.375 1 42.81 4 ASN B CA 1
ATOM 983 C C . ASN B 1 4 ? -9.82 8.555 -8.172 1 42.81 4 ASN B C 1
ATOM 985 O O . ASN B 1 4 ? -9.062 7.594 -8.008 1 42.81 4 ASN B O 1
ATOM 989 N N . ASN B 1 5 ? -9.234 9.719 -7.883 1 50.53 5 ASN B N 1
ATOM 990 C CA . ASN B 1 5 ? -8.422 10.008 -6.707 1 50.53 5 ASN B CA 1
ATOM 991 C C . ASN B 1 5 ? -9.039 9.43 -5.438 1 50.53 5 ASN B C 1
ATOM 993 O O . ASN B 1 5 ? -8.711 9.859 -4.332 1 50.53 5 ASN B O 1
ATOM 997 N N . ALA B 1 6 ? -9.922 8.406 -5.59 1 61.78 6 ALA B N 1
ATOM 998 C CA . ALA B 1 6 ? -10.664 7.91 -4.434 1 61.78 6 ALA B CA 1
ATOM 999 C C . ALA B 1 6 ? -9.93 6.75 -3.768 1 61.78 6 ALA B C 1
ATOM 1001 O O . ALA B 1 6 ? -9.078 6.102 -4.391 1 61.78 6 ALA B O 1
ATOM 1002 N N . VAL B 1 7 ? -10.047 6.652 -2.48 1 73.69 7 VAL B N 1
ATOM 1003 C CA . VAL B 1 7 ? -9.641 5.449 -1.759 1 73.69 7 VAL B CA 1
ATOM 1004 C C . VAL B 1 7 ? -10.141 4.211 -2.5 1 73.69 7 VAL B C 1
ATOM 1006 O O . VAL B 1 7 ? -11.234 4.211 -3.066 1 73.69 7 VAL B O 1
ATOM 1009 N N . PRO B 1 8 ? -9.32 3.193 -2.525 1 79.12 8 PRO B N 1
ATOM 1010 C CA . PRO B 1 8 ? -9.797 1.968 -3.174 1 79.12 8 PRO B CA 1
ATOM 1011 C C . PRO B 1 8 ? -11.125 1.473 -2.602 1 79.12 8 PRO B C 1
ATOM 1013 O O . PRO B 1 8 ? -11.336 1.538 -1.389 1 79.12 8 PRO B O 1
ATOM 1016 N N . THR B 1 9 ? -11.906 1.088 -3.492 1 82.81 9 THR B N 1
ATOM 1017 C CA . THR B 1 9 ? -13.117 0.411 -3.033 1 82.81 9 THR B CA 1
ATOM 1018 C C . THR B 1 9 ? -12.805 -1.015 -2.59 1 82.81 9 THR B C 1
ATOM 1020 O O . THR B 1 9 ? -11.758 -1.564 -2.941 1 82.81 9 THR B O 1
ATOM 1023 N N . GLN B 1 10 ? -13.695 -1.52 -1.787 1 82.69 10 GLN B N 1
ATOM 1024 C CA . GLN B 1 10 ? -13.555 -2.92 -1.401 1 82.69 10 GLN B CA 1
ATOM 1025 C C . GLN B 1 10 ? -13.5 -3.826 -2.627 1 82.69 10 GLN B C 1
ATOM 1027 O O . GLN B 1 10 ? -12.695 -4.758 -2.682 1 82.69 10 GLN B O 1
ATOM 1032 N N . GLN B 1 11 ? -14.359 -3.492 -3.531 1 85.75 11 GLN B N 1
ATOM 1033 C CA . GLN B 1 11 ? -14.422 -4.273 -4.762 1 85.75 11 GLN B CA 1
ATOM 1034 C C . GLN B 1 11 ? -13.102 -4.215 -5.516 1 85.75 11 GLN B C 1
ATOM 1036 O O . GLN B 1 11 ? -12.617 -5.234 -6.012 1 85.75 11 GLN B O 1
ATOM 1041 N N . SER B 1 12 ? -12.516 -3.035 -5.621 1 87.69 12 SER B N 1
ATOM 1042 C CA . SER B 1 12 ? -11.266 -2.9 -6.359 1 87.69 12 SER B CA 1
ATOM 1043 C C . SER B 1 12 ? -10.125 -3.621 -5.652 1 87.69 12 SER B C 1
ATOM 1045 O O . SER B 1 12 ? -9.211 -4.141 -6.297 1 87.69 12 SER B O 1
ATOM 1047 N N . LEU B 1 13 ? -10.188 -3.705 -4.352 1 85.5 13 LEU B N 1
ATOM 1048 C CA . LEU B 1 13 ? -9.18 -4.434 -3.586 1 85.5 13 LEU B CA 1
ATOM 1049 C C . LEU B 1 13 ? -9.305 -5.934 -3.809 1 85.5 13 LEU B C 1
ATOM 1051 O O . LEU B 1 13 ? -8.305 -6.633 -3.961 1 85.5 13 LEU B O 1
ATOM 1055 N N . LEU B 1 14 ? -10.508 -6.391 -3.828 1 84.56 14 LEU B N 1
ATOM 1056 C CA . LEU B 1 14 ? -10.75 -7.809 -4.07 1 84.56 14 LEU B CA 1
ATOM 1057 C C . LEU B 1 14 ? -10.328 -8.203 -5.48 1 84.56 14 LEU B C 1
ATOM 1059 O O . LEU B 1 14 ? -9.75 -9.266 -5.684 1 84.56 14 LEU B O 1
ATOM 1063 N N . GLU B 1 15 ? -10.617 -7.332 -6.387 1 88.94 15 GLU B N 1
ATOM 1064 C CA . GLU B 1 15 ? -10.211 -7.582 -7.766 1 88.94 15 GLU B CA 1
ATOM 1065 C C . GLU B 1 15 ? -8.688 -7.648 -7.883 1 88.94 15 GLU B C 1
ATOM 1067 O O . GLU B 1 15 ? -8.156 -8.523 -8.57 1 88.94 15 GLU B O 1
ATOM 1072 N N . PHE B 1 16 ? -8.062 -6.734 -7.273 1 89.62 16 PHE B N 1
ATOM 1073 C CA . PHE B 1 16 ? -6.602 -6.766 -7.297 1 89.62 16 PHE B CA 1
ATOM 1074 C C . PHE B 1 16 ? -6.078 -8.062 -6.699 1 89.62 16 PHE B C 1
ATOM 1076 O O . PHE B 1 16 ? -5.109 -8.641 -7.203 1 89.62 16 PHE B O 1
ATOM 1083 N N . GLN B 1 17 ? -6.617 -8.516 -5.695 1 86.81 17 GLN B N 1
ATOM 1084 C CA . GLN B 1 17 ? -6.191 -9.758 -5.055 1 86.81 17 GLN B CA 1
ATOM 1085 C C . GLN B 1 17 ? -6.285 -10.93 -6.023 1 86.81 17 GLN B C 1
ATOM 1087 O O . GLN B 1 17 ? -5.395 -11.781 -6.062 1 86.81 17 GLN B O 1
ATOM 1092 N N . GLU B 1 18 ? -7.387 -10.992 -6.727 1 89.12 18 GLU B N 1
ATOM 1093 C CA . GLU B 1 18 ? -7.574 -12.047 -7.715 1 89.12 18 GLU B CA 1
ATOM 1094 C C . GLU B 1 18 ? -6.527 -11.961 -8.82 1 89.12 18 GLU B C 1
ATOM 1096 O O . GLU B 1 18 ? -5.957 -12.977 -9.234 1 89.12 18 GLU B O 1
ATOM 1101 N N . ILE B 1 19 ? -6.344 -10.789 -9.289 1 92.94 19 ILE B N 1
ATOM 1102 C CA . ILE B 1 19 ? -5.367 -10.57 -10.352 1 92.94 19 ILE B CA 1
ATOM 1103 C C . ILE B 1 19 ? -3.973 -10.938 -9.852 1 92.94 19 ILE B C 1
ATOM 1105 O O . ILE B 1 19 ? -3.188 -11.555 -10.578 1 92.94 19 ILE B O 1
ATOM 1109 N N . TYR B 1 20 ? -3.701 -10.578 -8.625 1 92.12 20 TYR B N 1
ATOM 1110 C CA . TYR B 1 20 ? -2.4 -10.852 -8.023 1 92.12 20 TYR B CA 1
ATOM 1111 C C . TYR B 1 20 ? -2.137 -12.352 -7.945 1 92.12 20 TYR B C 1
ATOM 1113 O O . TYR B 1 20 ? -1.04 -12.812 -8.266 1 92.12 20 TYR B O 1
ATOM 1121 N N . LEU B 1 21 ? -3.078 -13.094 -7.617 1 90.88 21 LEU B N 1
ATOM 1122 C CA . LEU B 1 21 ? -2.934 -14.547 -7.559 1 90.88 21 LEU B CA 1
ATOM 1123 C C . LEU B 1 21 ? -2.648 -15.117 -8.945 1 90.88 21 LEU B C 1
ATOM 1125 O O . LEU B 1 21 ? -1.793 -15.992 -9.094 1 90.88 21 LEU B O 1
ATOM 1129 N N . ARG B 1 22 ? -3.389 -14.633 -9.891 1 94.94 22 ARG B N 1
ATOM 1130 C CA . ARG B 1 22 ? -3.141 -15.062 -11.258 1 94.94 22 ARG B CA 1
ATOM 1131 C C . ARG B 1 22 ? -1.728 -14.695 -11.703 1 94.94 22 ARG B C 1
ATOM 1133 O O . ARG B 1 22 ? -1.069 -15.461 -12.398 1 94.94 22 ARG B O 1
ATOM 1140 N N . ALA B 1 23 ? -1.308 -13.562 -11.297 1 96.06 23 ALA B N 1
ATOM 1141 C CA . ALA B 1 23 ? 0.039 -13.109 -11.633 1 96.06 23 ALA B CA 1
ATOM 1142 C C . ALA B 1 23 ? 1.096 -14.016 -11.008 1 96.06 23 ALA B C 1
ATOM 1144 O O . ALA B 1 23 ? 2.104 -14.328 -11.641 1 96.06 23 ALA B O 1
ATOM 1145 N N . ILE B 1 24 ? 0.879 -14.398 -9.742 1 93.5 24 ILE B N 1
ATOM 1146 C CA . ILE B 1 24 ? 1.805 -15.297 -9.07 1 93.5 24 ILE B CA 1
ATOM 1147 C C . ILE B 1 24 ? 1.909 -16.609 -9.844 1 93.5 24 ILE B C 1
ATOM 1149 O O . ILE B 1 24 ? 3.01 -17.062 -10.18 1 93.5 24 ILE B O 1
ATOM 1153 N N . ALA B 1 25 ? 0.773 -17.203 -10.18 1 94.75 25 ALA B N 1
ATOM 1154 C CA . ALA B 1 25 ? 0.746 -18.469 -10.906 1 94.75 25 ALA B CA 1
ATOM 1155 C C . ALA B 1 25 ? 1.441 -18.344 -12.258 1 94.75 25 ALA B C 1
ATOM 1157 O O . ALA B 1 25 ? 2.248 -19.203 -12.633 1 94.75 25 ALA B O 1
ATOM 1158 N N . LEU B 1 26 ? 1.119 -17.297 -12.969 1 97.5 26 LEU B N 1
ATOM 1159 C CA . LEU B 1 26 ? 1.704 -17.094 -14.289 1 97.5 26 LEU B CA 1
ATOM 1160 C C . LEU B 1 26 ? 3.207 -16.859 -14.188 1 97.5 26 LEU B C 1
ATOM 1162 O O . LEU B 1 26 ? 3.973 -17.328 -15.031 1 97.5 26 LEU B O 1
ATOM 1166 N N . ALA B 1 27 ? 3.645 -16.141 -13.172 1 96.75 27 ALA B N 1
ATOM 1167 C CA . ALA B 1 27 ? 5.062 -15.867 -12.977 1 96.75 27 ALA B CA 1
ATOM 1168 C C . ALA B 1 27 ? 5.844 -17.156 -12.711 1 96.75 27 ALA B C 1
ATOM 1170 O O . ALA B 1 27 ? 7.02 -17.25 -13.07 1 96.75 27 ALA B O 1
ATOM 1171 N N . TRP B 1 28 ? 5.234 -18.125 -12.07 1 94.62 28 TRP B N 1
ATOM 1172 C CA . TRP B 1 28 ? 5.867 -19.406 -11.805 1 94.62 28 TRP B CA 1
ATOM 1173 C C . TRP B 1 28 ? 6.082 -20.203 -13.094 1 94.62 28 TRP B C 1
ATOM 1175 O O . TRP B 1 28 ? 7.02 -20.984 -13.195 1 94.62 28 TRP B O 1
ATOM 1185 N N . GLU B 1 29 ? 5.262 -19.922 -14.125 1 95.44 29 GLU B N 1
ATOM 1186 C CA . GLU B 1 29 ? 5.258 -20.75 -15.32 1 95.44 29 GLU B CA 1
ATOM 1187 C C . GLU B 1 29 ? 5.922 -20.047 -16.5 1 95.44 29 GLU B C 1
ATOM 1189 O O . GLU B 1 29 ? 6.34 -20.688 -17.469 1 95.44 29 GLU B O 1
ATOM 1194 N N . ASN B 1 30 ? 5.93 -18.781 -16.5 1 97.75 30 ASN B N 1
ATOM 1195 C CA . ASN B 1 30 ? 6.422 -17.969 -17.609 1 97.75 30 ASN B CA 1
ATOM 1196 C C . ASN B 1 30 ? 7.504 -17 -17.156 1 97.75 30 ASN B C 1
ATOM 1198 O O . ASN B 1 30 ? 7.203 -15.953 -16.578 1 97.75 30 ASN B O 1
ATOM 1202 N N . GLU B 1 31 ? 8.758 -17.328 -17.516 1 97.25 31 GLU B N 1
ATOM 1203 C CA . GLU B 1 31 ? 9.906 -16.547 -17.062 1 97.25 31 GLU B CA 1
ATOM 1204 C C . GLU B 1 31 ? 9.891 -15.148 -17.672 1 97.25 31 GLU B C 1
ATOM 1206 O O . GLU B 1 31 ? 10.305 -14.18 -17.047 1 97.25 31 GLU B O 1
ATOM 1211 N N . GLU B 1 32 ? 9.453 -15.086 -18.875 1 98.31 32 GLU B N 1
ATOM 1212 C CA . GLU B 1 32 ? 9.383 -13.781 -19.516 1 98.31 32 GLU B CA 1
ATOM 1213 C C . GLU B 1 32 ? 8.383 -12.875 -18.797 1 98.31 32 GLU B C 1
ATOM 1215 O O . GLU B 1 32 ? 8.672 -11.703 -18.531 1 98.31 32 GLU B O 1
ATOM 1220 N N . PHE B 1 33 ? 7.234 -13.438 -18.531 1 98.62 33 PHE B N 1
ATOM 1221 C CA . PHE B 1 33 ? 6.242 -12.68 -17.781 1 98.62 33 PHE B CA 1
ATOM 1222 C C . PHE B 1 33 ? 6.801 -12.258 -16.438 1 98.62 33 PHE B C 1
ATOM 1224 O O . PHE B 1 33 ? 6.637 -11.109 -16.016 1 98.62 33 PHE B O 1
ATOM 1231 N N . LYS B 1 34 ? 7.43 -13.117 -15.719 1 98 34 LYS B N 1
ATOM 1232 C CA . LYS B 1 34 ? 7.992 -12.797 -14.414 1 98 34 LYS B CA 1
ATOM 1233 C C . LYS B 1 34 ? 8.953 -11.617 -14.5 1 98 34 LYS B C 1
ATOM 1235 O O . LYS B 1 34 ? 8.867 -10.68 -13.703 1 98 34 LYS B O 1
ATOM 1240 N N . ARG B 1 35 ? 9.867 -11.688 -15.484 1 98.12 35 ARG B N 1
ATOM 1241 C CA . ARG B 1 35 ? 10.836 -10.609 -15.672 1 98.12 35 ARG B CA 1
ATOM 1242 C C . ARG B 1 35 ? 10.133 -9.281 -15.914 1 98.12 35 ARG B C 1
ATOM 1244 O O . ARG B 1 35 ? 10.5 -8.258 -15.336 1 98.12 35 ARG B O 1
ATOM 1251 N N . LYS B 1 36 ? 9.094 -9.281 -16.703 1 98.44 36 LYS B N 1
ATOM 1252 C CA . LYS B 1 36 ? 8.359 -8.062 -17.016 1 98.44 36 LYS B CA 1
ATOM 1253 C C . LYS B 1 36 ? 7.578 -7.559 -15.805 1 98.44 36 LYS B C 1
ATOM 1255 O O . LYS B 1 36 ? 7.48 -6.352 -15.586 1 98.44 36 LYS B O 1
ATOM 1260 N N . LEU B 1 37 ? 7.008 -8.508 -15.055 1 98.38 37 LEU B N 1
ATOM 1261 C CA . LEU B 1 37 ? 6.25 -8.164 -13.859 1 98.38 37 LEU B CA 1
ATOM 1262 C C . LEU B 1 37 ? 7.137 -7.477 -12.828 1 98.38 37 LEU B C 1
ATOM 1264 O O . LEU B 1 37 ? 6.73 -6.484 -12.219 1 98.38 37 LEU B O 1
ATOM 1268 N N . LEU B 1 38 ? 8.375 -7.965 -12.656 1 97.81 38 LEU B N 1
ATOM 1269 C CA . LEU B 1 38 ? 9.32 -7.41 -11.703 1 97.81 38 LEU B CA 1
ATOM 1270 C C . LEU B 1 38 ? 9.836 -6.055 -12.172 1 97.81 38 LEU B C 1
ATOM 1272 O O . LEU B 1 38 ? 10.125 -5.176 -11.359 1 97.81 38 LEU B O 1
ATOM 1276 N N . ALA B 1 39 ? 9.867 -5.801 -13.461 1 98 39 ALA B N 1
ATOM 1277 C CA . ALA B 1 39 ? 10.406 -4.574 -14.039 1 98 39 ALA B CA 1
ATOM 1278 C C . ALA B 1 39 ? 9.344 -3.471 -14.062 1 98 39 ALA B C 1
ATOM 1280 O O . ALA B 1 39 ? 9.633 -2.322 -13.711 1 98 39 ALA B O 1
ATOM 1281 N N . ASP B 1 40 ? 8.188 -3.822 -14.516 1 97.88 40 ASP B N 1
ATOM 1282 C CA . ASP B 1 40 ? 7.066 -2.893 -14.641 1 97.88 40 ASP B CA 1
ATOM 1283 C C . ASP B 1 40 ? 5.734 -3.609 -14.438 1 97.88 40 ASP B C 1
ATOM 1285 O O . ASP B 1 40 ? 5.086 -4.02 -15.406 1 97.88 40 ASP B O 1
ATOM 1289 N N . PRO B 1 41 ? 5.324 -3.658 -13.148 1 97.5 41 PRO B N 1
ATOM 1290 C CA . PRO B 1 41 ? 4.102 -4.41 -12.844 1 97.5 41 PRO B CA 1
ATOM 1291 C C . PRO B 1 41 ? 2.883 -3.877 -13.594 1 97.5 41 PRO B C 1
ATOM 1293 O O . PRO B 1 41 ? 2.033 -4.656 -14.031 1 97.5 41 PRO B O 1
ATOM 1296 N N . HIS B 1 42 ? 2.732 -2.52 -13.727 1 96.38 42 HIS B N 1
ATOM 1297 C CA . HIS B 1 42 ? 1.568 -1.952 -14.398 1 96.38 42 HIS B CA 1
ATOM 1298 C C . HIS B 1 42 ? 1.477 -2.432 -15.844 1 96.38 42 HIS B C 1
ATOM 1300 O O . HIS B 1 42 ? 0.429 -2.916 -16.266 1 96.38 42 HIS B O 1
ATOM 1306 N N . ASP B 1 43 ? 2.551 -2.346 -16.547 1 97.75 43 ASP B N 1
ATOM 1307 C CA . ASP B 1 43 ? 2.588 -2.77 -17.953 1 97.75 43 ASP B CA 1
ATOM 1308 C C . ASP B 1 43 ? 2.352 -4.273 -18.062 1 97.75 43 ASP B C 1
ATOM 1310 O O . ASP B 1 43 ? 1.586 -4.719 -18.922 1 97.75 43 ASP B O 1
ATOM 1314 N N . ALA B 1 44 ? 3.014 -5.082 -17.266 1 98.56 44 ALA B N 1
ATOM 1315 C CA . ALA B 1 44 ? 2.91 -6.539 -17.328 1 98.56 44 ALA B CA 1
ATOM 1316 C C . ALA B 1 44 ? 1.486 -7 -17.047 1 98.56 44 ALA B C 1
ATOM 1318 O O . ALA B 1 44 ? 0.949 -7.859 -17.75 1 98.56 44 ALA B O 1
ATOM 1319 N N . LEU B 1 45 ? 0.851 -6.422 -15.992 1 98.12 45 LEU B N 1
ATOM 1320 C CA . LEU B 1 45 ? -0.508 -6.82 -15.641 1 98.12 45 LEU B CA 1
ATOM 1321 C C . LEU B 1 45 ? -1.486 -6.457 -16.75 1 98.12 45 LEU B C 1
ATOM 1323 O O . LEU B 1 45 ? -2.416 -7.215 -17.047 1 98.12 45 LEU B O 1
ATOM 1327 N N . GLU B 1 46 ? -1.279 -5.328 -17.344 1 97.88 46 GLU B N 1
ATOM 1328 C CA . GLU B 1 46 ? -2.145 -4.91 -18.438 1 97.88 46 GLU B CA 1
ATOM 1329 C C . GLU B 1 46 ? -1.958 -5.805 -19.656 1 97.88 46 GLU B C 1
ATOM 1331 O O . GLU B 1 46 ? -2.934 -6.309 -20.219 1 97.88 46 GLU B O 1
ATOM 1336 N N . ARG B 1 47 ? -0.751 -6.121 -20.078 1 98.06 47 ARG B N 1
ATOM 1337 C CA . ARG B 1 47 ? -0.454 -6.84 -21.312 1 98.06 47 ARG B CA 1
ATOM 1338 C C . ARG B 1 47 ? -0.76 -8.328 -21.172 1 98.06 47 ARG B C 1
ATOM 1340 O O . ARG B 1 47 ? -1.238 -8.961 -22.125 1 98.06 47 ARG B O 1
ATOM 1347 N N . TYR B 1 48 ? -0.558 -8.898 -20.078 1 98.25 48 TYR B N 1
ATOM 1348 C CA . TYR B 1 48 ? -0.639 -10.352 -19.953 1 98.25 48 TYR B CA 1
ATOM 1349 C C . TYR B 1 48 ? -1.948 -10.773 -19.297 1 98.25 48 TYR B C 1
ATOM 1351 O O . TYR B 1 48 ? -2.432 -11.883 -19.516 1 98.25 48 TYR B O 1
ATOM 1359 N N . LEU B 1 49 ? -2.5 -9.914 -18.484 1 98 49 LEU B N 1
ATOM 1360 C CA . LEU B 1 49 ? -3.672 -10.32 -17.719 1 98 49 LEU B CA 1
ATOM 1361 C C . LEU B 1 49 ? -4.836 -9.367 -17.969 1 98 49 LEU B C 1
ATOM 1363 O O . LEU B 1 49 ? -5.879 -9.477 -17.312 1 98 49 LEU B O 1
ATOM 1367 N N . ASP B 1 50 ? -4.68 -8.289 -18.766 1 97.62 50 ASP B N 1
ATOM 1368 C CA . ASP B 1 50 ? -5.711 -7.324 -19.141 1 97.62 50 ASP B CA 1
ATOM 1369 C C . ASP B 1 50 ? -6.246 -6.594 -17.906 1 97.62 50 ASP B C 1
ATOM 1371 O O . ASP B 1 50 ? -7.457 -6.434 -17.75 1 97.62 50 ASP B O 1
ATOM 1375 N N . TYR B 1 51 ? -5.367 -6.266 -17.047 1 96.75 51 TYR B N 1
ATOM 1376 C CA . TYR B 1 51 ? -5.75 -5.59 -15.812 1 96.75 51 TYR B CA 1
ATOM 1377 C C . TYR B 1 51 ? -5.055 -4.238 -15.695 1 96.75 51 TYR B C 1
ATOM 1379 O O . TYR B 1 51 ? -3.826 -4.156 -15.758 1 96.75 51 TYR B O 1
ATOM 1387 N N . ARG B 1 52 ? -5.824 -3.264 -15.531 1 93.44 52 ARG B N 1
ATOM 1388 C CA . ARG B 1 52 ? -5.332 -1.929 -15.211 1 93.44 52 ARG B CA 1
ATOM 1389 C C . ARG B 1 52 ? -5.715 -1.534 -13.789 1 93.44 52 ARG B C 1
ATOM 1391 O O . ARG B 1 52 ? -6.902 -1.478 -13.453 1 93.44 52 ARG B O 1
ATOM 1398 N N . CYS B 1 53 ? -4.691 -1.391 -12.961 1 87.81 53 CYS B N 1
ATOM 1399 C CA . CYS B 1 53 ? -4.938 -0.973 -11.586 1 87.81 53 CYS B CA 1
ATOM 1400 C C . CYS B 1 53 ? -5.672 0.362 -11.547 1 87.81 53 CYS B C 1
ATOM 1402 O O . CYS B 1 53 ? -5.207 1.348 -12.125 1 87.81 53 CYS B O 1
ATOM 1404 N N . PRO B 1 54 ? -6.684 0.486 -10.82 1 86.19 54 PRO B N 1
ATOM 1405 C CA . PRO B 1 54 ? -7.48 1.715 -10.812 1 86.19 54 PRO B CA 1
ATOM 1406 C C . PRO B 1 54 ? -6.93 2.766 -9.852 1 86.19 54 PRO B C 1
ATOM 1408 O O . PRO B 1 54 ? -7.395 3.908 -9.844 1 86.19 54 PRO B O 1
ATOM 1411 N N . TRP B 1 55 ? -5.961 2.314 -9.141 1 81.56 55 TRP B N 1
ATOM 1412 C CA . TRP B 1 55 ? -5.41 3.223 -8.141 1 81.56 55 TRP B CA 1
ATOM 1413 C C . TRP B 1 55 ? -4.148 3.9 -8.664 1 81.56 55 TRP B C 1
ATOM 1415 O O . TRP B 1 55 ? -3.402 3.316 -9.453 1 81.56 55 TRP B O 1
ATOM 1425 N N . ILE B 1 56 ? -3.959 5.105 -8.18 1 81.5 56 ILE B N 1
ATOM 1426 C CA . ILE B 1 56 ? -2.73 5.812 -8.531 1 81.5 56 ILE B CA 1
ATOM 1427 C C . ILE B 1 56 ? -1.67 5.566 -7.457 1 81.5 56 ILE B C 1
ATOM 1429 O O . ILE B 1 56 ? -1.614 6.277 -6.453 1 81.5 56 ILE B O 1
ATOM 1433 N N . LEU B 1 57 ? -0.908 4.625 -7.664 1 86.5 57 LEU B N 1
ATOM 1434 C CA . LEU B 1 57 ? 0.181 4.301 -6.75 1 86.5 57 LEU B CA 1
ATOM 1435 C C . LEU B 1 57 ? 1.332 3.627 -7.488 1 86.5 57 LEU B C 1
ATOM 1437 O O . LEU B 1 57 ? 1.146 3.104 -8.594 1 86.5 57 LEU B O 1
ATOM 1441 N N . ASN B 1 58 ? 2.438 3.758 -6.91 1 89.69 58 ASN B N 1
ATOM 1442 C CA . ASN B 1 58 ? 3.578 2.984 -7.387 1 89.69 58 ASN B CA 1
ATOM 1443 C C . ASN B 1 58 ? 3.533 1.547 -6.875 1 89.69 58 ASN B C 1
ATOM 1445 O O . ASN B 1 58 ? 3.822 1.291 -5.703 1 89.69 58 ASN B O 1
ATOM 1449 N N . LEU B 1 59 ? 3.127 0.664 -7.707 1 92.31 59 LEU B N 1
ATOM 1450 C CA . LEU B 1 59 ? 3.084 -0.752 -7.359 1 92.31 59 LEU B CA 1
ATOM 1451 C C . LEU B 1 59 ? 4.426 -1.423 -7.645 1 92.31 59 LEU B C 1
ATOM 1453 O O . LEU B 1 59 ? 4.957 -1.31 -8.75 1 92.31 59 LEU B O 1
ATOM 1457 N N . LYS B 1 60 ? 4.922 -2.033 -6.672 1 93.81 60 LYS B N 1
ATOM 1458 C CA . LYS B 1 60 ? 6.152 -2.809 -6.812 1 93.81 60 LYS B CA 1
ATOM 1459 C C . LYS B 1 60 ? 5.914 -4.277 -6.48 1 93.81 60 LYS B C 1
ATOM 1461 O O . LYS B 1 60 ? 5.336 -4.602 -5.441 1 93.81 60 LYS B O 1
ATOM 1466 N N . ILE B 1 61 ? 6.27 -5.09 -7.34 1 94.38 61 ILE B N 1
ATOM 1467 C CA . ILE B 1 61 ? 6.258 -6.531 -7.109 1 94.38 61 ILE B CA 1
ATOM 1468 C C . ILE B 1 61 ? 7.691 -7.051 -7.043 1 94.38 61 ILE B C 1
ATOM 1470 O O . ILE B 1 61 ? 8.5 -6.789 -7.938 1 94.38 61 ILE B O 1
ATOM 1474 N N . VAL B 1 62 ? 7.957 -7.707 -5.965 1 93.06 62 VAL B N 1
ATOM 1475 C CA . VAL B 1 62 ? 9.32 -8.172 -5.75 1 93.06 62 VAL B CA 1
ATOM 1476 C C . VAL B 1 62 ? 9.312 -9.672 -5.461 1 93.06 62 VAL B C 1
ATOM 1478 O O . VAL B 1 62 ? 8.281 -10.234 -5.07 1 93.06 62 VAL B O 1
ATOM 1481 N N . GLU B 1 63 ? 10.414 -10.297 -5.73 1 90.25 63 GLU B N 1
ATOM 1482 C CA . GLU B 1 63 ? 10.547 -11.688 -5.32 1 90.25 63 GLU B CA 1
ATOM 1483 C C . GLU B 1 63 ? 10.82 -11.805 -3.824 1 90.25 63 GLU B C 1
ATOM 1485 O O . GLU B 1 63 ? 11.547 -10.984 -3.258 1 90.25 63 GLU B O 1
ATOM 1490 N N . ALA B 1 64 ? 10.156 -12.75 -3.238 1 80.88 64 ALA B N 1
ATOM 1491 C CA . ALA B 1 64 ? 10.516 -13.023 -1.85 1 80.88 64 ALA B CA 1
ATOM 1492 C C . ALA B 1 64 ? 12 -13.367 -1.727 1 80.88 64 ALA B C 1
ATOM 1494 O O . ALA B 1 64 ? 12.562 -14.039 -2.594 1 80.88 64 ALA B O 1
ATOM 1495 N N . PRO B 1 65 ? 12.555 -12.734 -0.686 1 76.81 65 PRO B N 1
ATOM 1496 C CA . PRO B 1 65 ? 13.977 -13.039 -0.537 1 76.81 65 PRO B CA 1
ATOM 1497 C C . PRO B 1 65 ? 14.258 -14.531 -0.427 1 76.81 65 PRO B C 1
ATOM 1499 O O . PRO B 1 65 ? 13.641 -15.219 0.393 1 76.81 65 PRO B O 1
ATOM 1502 N N . ALA B 1 66 ? 15.125 -14.953 -1.248 1 69.5 66 ALA B N 1
ATOM 1503 C CA . ALA B 1 66 ? 15.484 -16.359 -1.313 1 69.5 66 ALA B CA 1
ATOM 1504 C C . 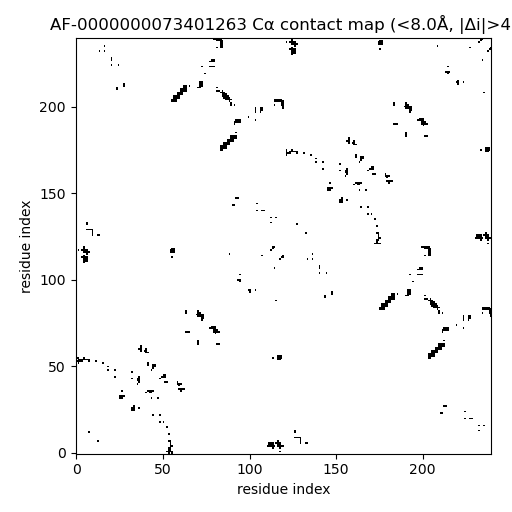ALA B 1 66 ? 16.25 -16.797 -0.066 1 69.5 66 ALA B C 1
ATOM 1506 O O . ALA B 1 66 ? 16.234 -17.969 0.316 1 69.5 66 ALA B O 1
ATOM 1507 N N . ASN B 1 67 ? 16.875 -15.805 0.43 1 70.31 67 ASN B N 1
ATOM 1508 C CA . ASN B 1 67 ? 17.766 -16.141 1.532 1 70.31 67 ASN B CA 1
ATOM 1509 C C . ASN B 1 67 ? 17.016 -16.172 2.865 1 70.31 67 ASN B C 1
ATOM 1511 O O . ASN B 1 67 ? 17.641 -16.25 3.926 1 70.31 67 ASN B O 1
ATOM 1515 N N . GLU B 1 68 ? 15.883 -15.961 2.844 1 75 68 GLU B N 1
ATOM 1516 C CA . GLU B 1 68 ? 15.078 -16.125 4.051 1 75 68 GLU B CA 1
ATOM 1517 C C . GLU B 1 68 ? 14.266 -17.422 4 1 75 68 GLU B C 1
ATOM 1519 O O . GLU B 1 68 ? 13.125 -17.422 3.521 1 75 68 GLU B O 1
ATOM 1524 N N . PRO B 1 69 ? 14.945 -18.438 4.426 1 69 69 PRO B N 1
ATOM 1525 C CA . PRO B 1 69 ? 14.359 -19.781 4.285 1 69 69 PRO B CA 1
ATOM 1526 C C . PRO B 1 69 ? 12.992 -19.891 4.957 1 69 69 PRO B C 1
ATOM 1528 O O . PRO B 1 69 ? 12.234 -20.828 4.664 1 69 69 PRO B O 1
ATOM 1531 N N . ALA B 1 70 ? 12.844 -18.891 5.734 1 77.38 70 ALA B N 1
ATOM 1532 C CA . ALA B 1 70 ? 11.578 -18.938 6.469 1 77.38 70 ALA B CA 1
ATOM 1533 C C . ALA B 1 70 ? 10.398 -18.594 5.566 1 77.38 70 ALA B C 1
ATOM 1535 O O . ALA B 1 70 ? 9.25 -18.922 5.875 1 77.38 70 ALA B O 1
ATOM 1536 N N . TYR B 1 71 ? 10.688 -18.109 4.438 1 83.56 71 TYR B N 1
ATOM 1537 C CA . TYR B 1 71 ? 9.586 -17.688 3.578 1 83.56 71 TYR B CA 1
ATOM 1538 C C . TYR B 1 71 ? 9.297 -18.734 2.51 1 83.56 71 TYR B C 1
ATOM 1540 O O . TYR B 1 71 ? 10.219 -19.359 1.984 1 83.56 71 TYR B O 1
ATOM 1548 N N . GLY B 1 72 ? 8.07 -18.875 2.26 1 85.12 72 GLY B N 1
ATOM 1549 C CA . GLY B 1 72 ? 7.633 -19.828 1.253 1 85.12 72 GLY B CA 1
ATOM 1550 C C . GLY B 1 72 ? 6.504 -20.719 1.729 1 85.12 72 GLY B C 1
ATOM 1551 O O . GLY B 1 72 ? 5.863 -20.438 2.746 1 85.12 72 GLY B O 1
ATOM 1552 N N . TRP B 1 73 ? 6.223 -21.766 0.869 1 88.19 73 TRP B N 1
ATOM 1553 C CA . TRP B 1 73 ? 5.168 -22.734 1.161 1 88.19 73 TRP B CA 1
ATOM 1554 C C . TRP B 1 73 ? 5.672 -23.828 2.104 1 88.19 73 TRP B C 1
ATOM 1556 O O . TRP B 1 73 ? 6.734 -24.406 1.875 1 88.19 73 TRP B O 1
ATOM 1566 N N . ASN B 1 74 ? 4.949 -23.984 3.203 1 89.12 74 ASN B N 1
ATOM 1567 C CA . ASN B 1 74 ? 5.184 -25.109 4.098 1 89.12 74 ASN B CA 1
ATOM 1568 C C . ASN B 1 74 ? 4.184 -26.234 3.854 1 89.12 74 ASN B C 1
ATOM 1570 O O . ASN B 1 74 ? 3.021 -26.141 4.258 1 89.12 74 ASN B O 1
ATOM 1574 N N . ALA B 1 75 ? 4.656 -27.312 3.299 1 89.25 75 ALA B N 1
ATOM 1575 C CA . ALA B 1 75 ? 3.775 -28.391 2.887 1 89.25 75 ALA B CA 1
ATOM 1576 C C . ALA B 1 75 ? 3.223 -29.141 4.098 1 89.25 75 ALA B C 1
ATOM 1578 O O . ALA B 1 75 ? 2.072 -29.578 4.09 1 89.25 75 ALA B O 1
ATOM 1579 N N . GLU B 1 76 ? 4.016 -29.312 5.094 1 90 76 GLU B N 1
ATOM 1580 C CA . GLU B 1 76 ? 3.59 -30.031 6.293 1 90 76 GLU B CA 1
ATOM 1581 C C . GLU B 1 76 ? 2.482 -29.281 7.023 1 90 76 GLU B C 1
ATOM 1583 O O . GLU B 1 76 ? 1.502 -29.875 7.469 1 90 76 GLU B O 1
ATOM 1588 N N . LYS B 1 77 ? 2.613 -28.031 7.062 1 88.38 77 LYS B N 1
ATOM 1589 C CA . LYS B 1 77 ? 1.653 -27.219 7.805 1 88.38 77 LYS B CA 1
ATOM 1590 C C . LYS B 1 77 ? 0.558 -26.688 6.887 1 88.38 77 LYS B C 1
ATOM 1592 O O . LYS B 1 77 ? -0.409 -26.078 7.355 1 88.38 77 LYS B O 1
ATOM 1597 N N . GLN B 1 78 ? 0.741 -26.875 5.613 1 86.44 78 GLN B N 1
ATOM 1598 C CA . GLN B 1 78 ? -0.202 -26.438 4.586 1 86.44 78 GLN B CA 1
ATOM 1599 C C . GLN B 1 78 ? -0.481 -24.938 4.68 1 86.44 78 GLN B C 1
ATOM 1601 O O . GLN B 1 78 ? -1.64 -24.516 4.676 1 86.44 78 GLN B O 1
ATOM 1606 N N . ARG B 1 79 ? 0.604 -24.141 4.766 1 88 79 ARG B N 1
ATOM 1607 C CA . ARG B 1 79 ? 0.458 -22.703 4.859 1 88 79 ARG B CA 1
ATOM 1608 C C . ARG B 1 79 ? 1.648 -21.984 4.227 1 88 79 ARG B C 1
ATOM 1610 O O . ARG B 1 79 ? 2.725 -22.562 4.09 1 88 79 ARG B O 1
ATOM 1617 N N . TRP B 1 80 ? 1.393 -20.734 3.869 1 87.06 80 TRP B N 1
ATOM 1618 C CA . TRP B 1 80 ? 2.441 -19.875 3.332 1 87.06 80 TRP B CA 1
ATOM 1619 C C . TRP B 1 80 ? 3.088 -19.047 4.441 1 87.06 80 TRP B C 1
ATOM 1621 O O . TRP B 1 80 ? 2.402 -18.562 5.336 1 87.06 80 TRP B O 1
ATOM 1631 N N . TYR B 1 81 ? 4.371 -18.922 4.375 1 84.44 81 TYR B N 1
ATOM 1632 C CA . TYR B 1 81 ? 5.113 -17.922 5.121 1 84.44 81 TYR B CA 1
ATOM 1633 C C . TYR B 1 81 ? 5.68 -16.844 4.191 1 84.44 81 TYR B C 1
ATOM 1635 O O . TYR B 1 81 ? 6.574 -17.125 3.391 1 84.44 81 TYR B O 1
ATOM 1643 N N . LEU B 1 82 ? 5.137 -15.664 4.285 1 83.75 82 LEU B N 1
ATOM 1644 C CA . LEU B 1 82 ? 5.48 -14.594 3.35 1 83.75 82 LEU B CA 1
ATOM 1645 C C . LEU B 1 82 ? 5.949 -13.352 4.094 1 83.75 82 LEU B C 1
ATOM 1647 O O . LEU B 1 82 ? 5.543 -13.117 5.234 1 83.75 82 LEU B O 1
ATOM 1651 N N . PRO B 1 83 ? 6.82 -12.602 3.414 1 82.12 83 PRO B N 1
ATOM 1652 C CA . PRO B 1 83 ? 7.133 -11.297 4.016 1 82.12 83 PRO B CA 1
ATOM 1653 C C . PRO B 1 83 ? 5.934 -10.359 4.047 1 82.12 83 PRO B C 1
ATOM 1655 O O . PRO B 1 83 ? 5.027 -10.477 3.215 1 82.12 83 PRO B O 1
ATOM 1658 N N . VAL B 1 84 ? 5.941 -9.461 4.973 1 82.94 84 VAL B N 1
ATOM 1659 C CA . VAL B 1 84 ? 4.875 -8.477 5.121 1 82.94 84 VAL B CA 1
ATOM 1660 C C . VAL B 1 84 ? 4.957 -7.449 3.99 1 82.94 84 VAL B C 1
ATOM 1662 O O . VAL B 1 84 ? 6.047 -6.992 3.641 1 82.94 84 VAL B O 1
ATOM 1665 N N . ASN B 1 85 ? 3.834 -7.086 3.377 1 86.62 85 ASN B N 1
ATOM 1666 C CA . ASN B 1 85 ? 3.793 -6.051 2.354 1 86.62 85 ASN B CA 1
ATOM 1667 C C . ASN B 1 85 ? 4.082 -4.672 2.941 1 86.62 85 ASN B C 1
ATOM 1669 O O . ASN B 1 85 ? 4.02 -4.484 4.16 1 86.62 85 ASN B O 1
ATOM 1673 N N . SER B 1 86 ? 4.395 -3.795 2.064 1 90.12 86 SER B N 1
ATOM 1674 C CA . SER B 1 86 ? 4.762 -2.469 2.553 1 90.12 86 SER B CA 1
ATOM 1675 C C . SER B 1 86 ? 3.951 -1.38 1.855 1 90.12 86 SER B C 1
ATOM 1677 O O . SER B 1 86 ? 3.703 -1.459 0.651 1 90.12 86 SER B O 1
ATOM 1679 N N . LEU B 1 87 ? 3.576 -0.419 2.584 1 89.88 87 LEU B N 1
ATOM 1680 C CA . LEU B 1 87 ? 2.977 0.819 2.096 1 89.88 87 LEU B CA 1
ATOM 1681 C C . LEU B 1 87 ? 3.809 2.025 2.516 1 89.88 87 LEU B C 1
ATOM 1683 O O . LEU B 1 87 ? 4.164 2.166 3.688 1 89.88 87 LEU B O 1
ATOM 1687 N N . SER B 1 88 ? 4.191 2.836 1.568 1 91.56 88 SER B N 1
ATOM 1688 C CA . SER B 1 88 ? 4.938 4.059 1.851 1 91.56 88 SER B CA 1
ATOM 1689 C C . SER B 1 88 ? 4.133 5.297 1.461 1 91.56 88 SER B C 1
ATOM 1691 O O . SER B 1 88 ? 3.658 5.402 0.329 1 91.56 88 SER B O 1
ATOM 1693 N N . VAL B 1 89 ? 4.016 6.191 2.428 1 88.88 89 VAL B N 1
ATOM 1694 C CA . VAL B 1 89 ? 3.318 7.453 2.193 1 88.88 89 VAL B CA 1
ATOM 1695 C C . VAL B 1 89 ? 4.191 8.617 2.65 1 88.88 89 VAL B C 1
ATOM 1697 O O . VAL B 1 89 ? 5.117 8.438 3.443 1 88.88 89 VAL B O 1
ATOM 1700 N N . GLY B 1 90 ? 3.918 9.828 2.219 1 88.75 90 GLY B N 1
ATOM 1701 C CA . GLY B 1 90 ? 4.781 10.969 2.492 1 88.75 90 GLY B CA 1
ATOM 1702 C C . GLY B 1 90 ? 4.121 12.016 3.363 1 88.75 90 GLY B C 1
ATOM 1703 O O . GLY B 1 90 ? 2.9 12.188 3.33 1 88.75 90 GLY B O 1
ATOM 1704 N N . ILE B 1 91 ? 4.953 12.719 4.113 1 90.56 91 ILE B N 1
ATOM 1705 C CA . ILE B 1 91 ? 4.562 13.953 4.777 1 90.56 91 ILE B CA 1
ATOM 1706 C C . ILE B 1 91 ? 4.98 15.156 3.928 1 90.56 91 ILE B C 1
ATOM 1708 O O . ILE B 1 91 ? 6.172 15.398 3.729 1 90.56 91 ILE B O 1
ATOM 1712 N N . PRO B 1 92 ? 3.979 15.844 3.439 1 89.5 92 PRO B N 1
ATOM 1713 C CA . PRO B 1 92 ? 4.355 17.016 2.652 1 89.5 92 PRO B CA 1
ATOM 1714 C C . PRO B 1 92 ? 4.973 18.125 3.502 1 89.5 92 PRO B C 1
ATOM 1716 O O . PRO B 1 92 ? 4.742 18.172 4.711 1 89.5 92 PRO B O 1
ATOM 1719 N N . ALA B 1 93 ? 5.711 18.953 2.824 1 90.25 93 ALA B N 1
ATOM 1720 C CA . ALA B 1 93 ? 6.262 20.125 3.514 1 90.25 93 ALA B CA 1
ATOM 1721 C C . ALA B 1 93 ? 5.148 21.031 4.031 1 90.25 93 ALA B C 1
ATOM 1723 O O . ALA B 1 93 ? 4.129 21.219 3.363 1 90.25 93 ALA B O 1
ATOM 1724 N N . GLN B 1 94 ? 5.402 21.516 5.176 1 91.06 94 GLN B N 1
ATOM 1725 C CA . GLN B 1 94 ? 4.469 22.5 5.727 1 91.06 94 GLN B CA 1
ATOM 1726 C C . GLN B 1 94 ? 4.426 23.75 4.867 1 91.06 94 GLN B C 1
ATOM 1728 O O . GLN B 1 94 ? 5.469 24.281 4.469 1 91.06 94 GLN B O 1
ATOM 1733 N N . PRO B 1 95 ? 3.23 24.172 4.547 1 90.56 95 PRO B N 1
ATOM 1734 C CA . PRO B 1 95 ? 3.168 25.469 3.855 1 90.56 95 PRO B CA 1
ATOM 1735 C C . PRO B 1 95 ? 3.893 26.578 4.613 1 90.56 95 PRO B C 1
ATOM 1737 O O . PRO B 1 95 ? 3.855 26.609 5.844 1 90.56 95 PRO B O 1
ATOM 1740 N N . ALA B 1 96 ? 4.543 27.453 3.918 1 84.44 96 ALA B N 1
ATOM 1741 C CA . ALA B 1 96 ? 5.355 28.516 4.504 1 84.44 96 ALA B CA 1
ATOM 1742 C C . ALA B 1 96 ? 4.488 29.516 5.262 1 84.44 96 ALA B C 1
ATOM 1744 O O . ALA B 1 96 ? 4.895 30.031 6.305 1 84.44 96 ALA B O 1
ATOM 1745 N N . ASN B 1 97 ? 3.35 29.812 4.77 1 86.75 97 ASN B N 1
ATOM 1746 C CA . ASN B 1 97 ? 2.422 30.75 5.383 1 86.75 97 ASN B CA 1
ATOM 1747 C C . ASN B 1 97 ? 1.406 30.047 6.273 1 86.75 97 ASN B C 1
ATOM 1749 O O . ASN B 1 97 ? 0.609 29.234 5.793 1 86.75 97 ASN B O 1
ATOM 1753 N N . LEU B 1 98 ? 1.397 30.406 7.543 1 82.75 98 LEU B N 1
ATOM 1754 C CA . LEU B 1 98 ? 0.531 29.766 8.531 1 82.75 98 LEU B CA 1
ATOM 1755 C C . LEU B 1 98 ? -0.937 29.922 8.141 1 82.75 98 LEU B C 1
ATOM 1757 O O . LEU B 1 98 ? -1.743 29.016 8.375 1 82.75 98 LEU B O 1
ATOM 1761 N N . ALA B 1 99 ? -1.2 31.094 7.574 1 84.56 99 ALA B N 1
ATOM 1762 C CA . ALA B 1 99 ? -2.582 31.344 7.176 1 84.56 99 ALA B CA 1
ATOM 1763 C C . ALA B 1 99 ? -3.023 30.375 6.082 1 84.56 99 ALA B C 1
ATOM 1765 O O . ALA B 1 99 ? -4.211 30.062 5.973 1 84.56 99 ALA B O 1
ATOM 1766 N N . GLU B 1 100 ? -2.074 29.844 5.445 1 89.19 100 GLU B N 1
ATOM 1767 C CA . GLU B 1 100 ? -2.365 28.938 4.344 1 89.19 100 GLU B CA 1
ATOM 1768 C C . GLU B 1 100 ? -2.49 27.5 4.84 1 89.19 100 GLU B C 1
ATOM 1770 O O . GLU B 1 100 ? -3.043 26.641 4.145 1 89.19 100 GLU B O 1
ATOM 1775 N N . GLU B 1 101 ? -1.975 27.312 6.031 1 90 101 GLU B N 1
ATOM 1776 C CA . GLU B 1 101 ? -1.924 25.938 6.523 1 90 101 GLU B CA 1
ATOM 1777 C C . GLU B 1 101 ? -3.324 25.344 6.648 1 90 101 GLU B C 1
ATOM 1779 O O . GLU B 1 101 ? -3.562 24.203 6.223 1 90 101 GLU B O 1
ATOM 1784 N N . ALA B 1 102 ? -4.219 26.125 7.254 1 90.19 102 ALA B N 1
ATOM 1785 C CA . ALA B 1 102 ? -5.586 25.625 7.422 1 90.19 102 ALA B CA 1
ATOM 1786 C C . ALA B 1 102 ? -6.242 25.359 6.07 1 90.19 102 ALA B C 1
ATOM 1788 O O . ALA B 1 102 ? -6.934 24.359 5.902 1 90.19 102 ALA B O 1
ATOM 1789 N N . ILE B 1 103 ? -6.012 26.219 5.156 1 91.25 103 ILE B N 1
ATOM 1790 C CA . ILE B 1 103 ? -6.562 26.078 3.814 1 91.25 103 ILE B CA 1
ATOM 1791 C C . ILE B 1 103 ? -5.945 24.859 3.129 1 91.25 103 ILE B C 1
ATOM 1793 O O . ILE B 1 103 ? -6.652 24.062 2.504 1 91.25 103 ILE B O 1
ATOM 1797 N N . ALA B 1 104 ? -4.695 24.719 3.305 1 90.06 104 ALA B N 1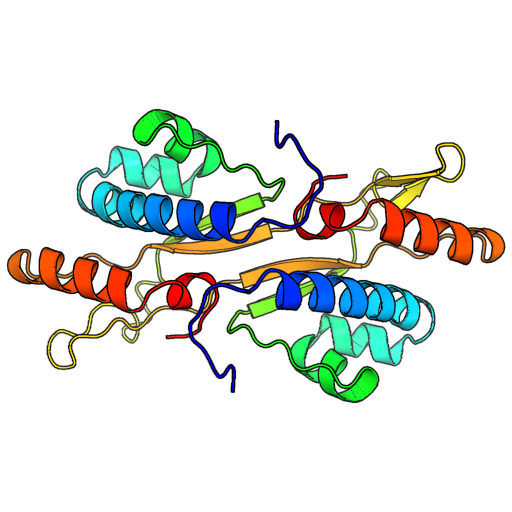
ATOM 1798 C CA . ALA B 1 104 ? -3.975 23.609 2.709 1 90.06 104 ALA B CA 1
ATOM 1799 C C . ALA B 1 104 ? -4.457 22.281 3.283 1 90.06 104 ALA B C 1
ATOM 1801 O O . ALA B 1 104 ? -4.688 21.312 2.541 1 90.06 104 ALA B O 1
ATOM 1802 N N . LEU B 1 105 ? -4.641 22.219 4.555 1 89.19 105 LEU B N 1
ATOM 1803 C CA . LEU B 1 105 ? -5.105 20.984 5.191 1 89.19 105 LEU B CA 1
ATOM 1804 C C . LEU B 1 105 ? -6.535 20.672 4.77 1 89.19 105 LEU B C 1
ATOM 1806 O O . LEU B 1 105 ? -6.883 19.5 4.574 1 89.19 105 LEU B O 1
ATOM 1810 N N . ALA B 1 106 ? -7.344 21.672 4.652 1 88.31 106 ALA B N 1
ATOM 1811 C CA . ALA B 1 106 ? -8.711 21.469 4.172 1 88.31 106 ALA B CA 1
ATOM 1812 C C . ALA B 1 106 ? -8.719 20.953 2.738 1 88.31 106 ALA B C 1
ATOM 1814 O O . ALA B 1 106 ? -9.492 20.062 2.402 1 88.31 106 ALA B O 1
ATOM 1815 N N . ALA B 1 107 ? -7.816 21.5 1.944 1 86.69 107 ALA B N 1
ATOM 1816 C CA . ALA B 1 107 ? -7.699 21.047 0.562 1 86.69 107 ALA B CA 1
ATOM 1817 C C . ALA B 1 107 ? -7.227 19.594 0.5 1 86.69 107 ALA B C 1
ATOM 1819 O O . ALA B 1 107 ? -7.688 18.812 -0.344 1 86.69 107 ALA B O 1
ATOM 1820 N N . TYR B 1 108 ? -6.305 19.297 1.413 1 84.94 108 TYR B N 1
ATOM 1821 C CA . TYR B 1 108 ? -5.836 17.922 1.515 1 84.94 108 TYR B CA 1
ATOM 1822 C C . TYR B 1 108 ? -6.98 16.969 1.855 1 84.94 108 TYR B C 1
ATOM 1824 O O . TYR B 1 108 ? -7.117 15.906 1.25 1 84.94 108 TYR B O 1
ATOM 1832 N N . ASN B 1 109 ? -7.723 17.359 2.779 1 80.5 109 ASN B N 1
ATOM 1833 C CA . ASN B 1 109 ? -8.859 16.547 3.215 1 80.5 109 ASN B CA 1
ATOM 1834 C C . ASN B 1 109 ? -9.883 16.375 2.098 1 80.5 109 ASN B C 1
ATOM 1836 O O . ASN B 1 109 ? -10.469 15.305 1.946 1 80.5 109 ASN B O 1
ATOM 1840 N N . ASP B 1 110 ? -10.031 17.5 1.356 1 76.06 110 ASP B N 1
ATOM 1841 C CA . ASP B 1 110 ? -11 17.484 0.265 1 76.06 110 ASP B CA 1
ATOM 1842 C C . ASP B 1 110 ? -10.531 16.578 -0.871 1 76.06 110 ASP B C 1
ATOM 1844 O O . ASP B 1 110 ? -11.352 15.922 -1.529 1 76.06 110 ASP B O 1
ATOM 1848 N N . ALA B 1 111 ? -9.227 16.891 -1.146 1 66.75 111 ALA B N 1
ATOM 1849 C CA . ALA B 1 111 ? -8.695 16.062 -2.229 1 66.75 111 ALA B CA 1
ATOM 1850 C C . ALA B 1 111 ? -8.727 14.594 -1.853 1 66.75 111 ALA B C 1
ATOM 1852 O O . ALA B 1 111 ? -8.742 13.719 -2.729 1 66.75 111 ALA B O 1
ATOM 1853 N N . GLY B 1 112 ? -9.266 14.414 -0.686 1 55.28 112 GLY B N 1
ATOM 1854 C CA . GLY B 1 112 ? -9.727 13.133 -0.172 1 55.28 112 GLY B CA 1
ATOM 1855 C C . GLY B 1 112 ? -8.656 12.062 -0.192 1 55.28 112 GLY B C 1
ATOM 1856 O O . GLY B 1 112 ? -7.469 12.359 -0.075 1 55.28 112 GLY B O 1
ATOM 1857 N N . PRO B 1 113 ? -9.266 10.82 -0.369 1 49.84 113 PRO B N 1
ATOM 1858 C CA . PRO B 1 113 ? -8.703 9.477 -0.511 1 49.84 113 PRO B CA 1
ATOM 1859 C C . PRO B 1 113 ? -7.625 9.398 -1.594 1 49.84 113 PRO B C 1
ATOM 1861 O O . PRO B 1 113 ? -6.879 8.414 -1.659 1 49.84 113 PRO B O 1
ATOM 1864 N N . ALA B 1 114 ? -7.59 10.477 -2.299 1 51.38 114 ALA B N 1
ATOM 1865 C CA . ALA B 1 114 ? -6.746 10.453 -3.49 1 51.38 114 ALA B CA 1
ATOM 1866 C C . ALA B 1 114 ? -5.266 10.422 -3.115 1 51.38 114 ALA B C 1
ATOM 1868 O O . ALA B 1 114 ? -4.445 9.867 -3.85 1 51.38 114 ALA B O 1
ATOM 1869 N N . TYR B 1 115 ? -5.043 10.945 -1.993 1 53.22 115 TYR B N 1
ATOM 1870 C CA . TYR B 1 115 ? -3.611 11.172 -1.836 1 53.22 115 TYR B CA 1
ATOM 1871 C C . TYR B 1 115 ? -2.908 9.898 -1.361 1 53.22 115 TYR B C 1
ATOM 1873 O O . TYR B 1 115 ? -1.713 9.719 -1.602 1 53.22 115 TYR B O 1
ATOM 1881 N N . LEU B 1 116 ? -3.703 9.062 -0.692 1 55 116 LEU B N 1
ATOM 1882 C CA . LEU B 1 116 ? -3.01 7.883 -0.197 1 55 116 LEU B CA 1
ATOM 1883 C C . LEU B 1 116 ? -2.838 6.848 -1.307 1 55 116 LEU B C 1
ATOM 1885 O O . LEU B 1 116 ? -1.878 6.074 -1.298 1 55 116 LEU B O 1
ATOM 1889 N N . PHE B 1 117 ? -3.795 6.969 -2.148 1 53.78 117 PHE B N 1
ATOM 1890 C CA . PHE B 1 117 ? -3.787 5.918 -3.16 1 53.78 117 PHE B CA 1
ATOM 1891 C C . PHE B 1 117 ? -3.984 6.504 -4.555 1 53.78 117 PHE B C 1
ATOM 1893 O O . PHE B 1 117 ? -4.336 5.785 -5.492 1 53.78 117 PHE B O 1
ATOM 1900 N N . THR B 1 118 ? -3.902 7.996 -4.594 1 42.56 118 THR B N 1
ATOM 1901 C CA . THR B 1 118 ? -4.102 8.648 -5.883 1 42.56 118 THR B CA 1
ATOM 1902 C C . THR B 1 118 ? -2.961 9.609 -6.188 1 42.56 118 THR B C 1
ATOM 1904 O O . THR B 1 118 ? -2.312 10.125 -5.27 1 42.56 118 THR B O 1
ATOM 1907 N N . CYS B 1 119 ? -2.27 9.516 -7.281 1 36.53 119 CYS B N 1
ATOM 1908 C CA . CYS B 1 119 ? -1.332 10.531 -7.758 1 36.53 119 CYS B CA 1
ATOM 1909 C C . CYS B 1 119 ? -2.012 11.891 -7.879 1 36.53 119 CYS B C 1
ATOM 1911 O O . CYS B 1 119 ? -3.203 11.969 -8.188 1 36.53 119 CYS B O 1
ATOM 1913 N N . CYS B 1 120 ? -1.465 12.836 -7.195 1 33.84 120 CYS B N 1
ATOM 1914 C CA . CYS B 1 120 ? -1.883 14.227 -7.301 1 33.84 120 CYS B CA 1
ATOM 1915 C C . CYS B 1 120 ? -2.051 14.633 -8.758 1 33.84 120 CYS B C 1
ATOM 1917 O O . CYS B 1 120 ? -1.362 14.117 -9.641 1 33.84 120 CYS B O 1
#

Foldseek 3Di:
DLDALAADDPVLVVVVVVLVVVLVVCVVVDVVLVVCCQVQVQVSSCVPVVDHRNWADDDHDDDFDPPPVQAAADPVVRDGDGDDDDADADDDDQDPDPVCRVVVVVVVCVSPSNRRGNDD/DLDALAADDPVLVVVVVVLVVVLVVVVVVDVVLVVCCQVQVQVSSCVPVVDHRNWADDDHDDDFDPPPVQAAADPVVRDGRGDDDDADADDDDQDPDPVCRVVVVVVVCVSPSNRRTNDD

Solvent-accessible surface area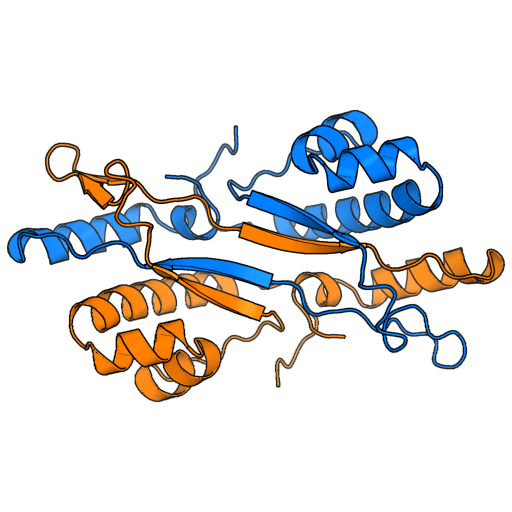 (backbone atoms only — not comparable to full-atom values): 13046 Å² total; per-residue (Å²): 121,52,80,53,45,46,51,72,45,52,66,58,51,53,49,48,52,54,52,48,51,51,48,47,57,44,34,68,74,29,66,67,56,32,56,39,28,55,73,37,36,66,59,35,37,32,75,75,66,72,38,76,73,56,53,26,52,46,66,42,44,40,70,49,64,80,84,39,77,74,48,27,70,37,77,90,76,66,46,65,32,55,77,58,12,34,40,38,43,66,39,66,63,69,57,89,47,69,83,46,38,62,55,49,52,49,44,49,59,65,59,34,44,7,53,71,32,6,50,95,123,55,80,52,42,46,52,71,45,52,67,57,51,53,49,48,52,54,51,47,52,52,49,46,57,46,35,70,73,30,66,67,56,33,54,38,28,56,74,37,36,67,61,34,36,33,74,75,66,72,39,75,73,58,52,24,50,46,64,40,47,39,69,50,63,78,86,40,77,76,46,28,72,36,77,90,75,65,44,64,31,54,78,56,12,34,39,39,43,67,40,68,64,69,56,89,47,71,83,45,37,63,55,48,50,50,43,50,59,66,57,36,44,8,56,70,30,7,50,97

Nearest PDB structures (foldseek):
  8vym-assembly1_C  TM=2.411E-01  e=3.649E+00  Human betaherpesvirus 5
  8vym-assembly1_C  TM=2.411E-01  e=2.995E+00  Human betaherpesvirus 5
  3tb8-assembly1_A  TM=2.218E-01  e=8.737E+00  Human immunodeficiency virus type 1 BH10
  7zuw-assembly1_BK  TM=1.900E-01  e=9.988E+00  Saccharomyces cerevisiae

pLDDT: mean 83.76, std 16.06, range [26.34, 98.62]

Sequence (240 aa):
MADNNAVPTQQSLLEFQEIYLRAIALAWENEEFKRKLLADPHDALERYLDYRCPWILNLKIVEAPANEPAYGWNAEKQRWYLPVNSLSVGIPAQPANLAEEAIALAAYNDAGPAYLFTCCMADNNAVPTQQSLLEFQEIYLRAIALAWENEEFKRKLLADPHDALERYLDYRCPWILNLKIVEAPANEPAYGWNAEKQRWYLPVNSLSVGIPAQPANLAEEAIALAAYNDAGPAYLFTCC